Protein AF-A0A6C0CDJ2-F1 (afdb_monomer)

Mean predicted aligned error: 20.76 Å

Solvent-accessible surface area (backbone atoms only — not comparable to full-atom values): 14695 Å² total; per-residue (Å²): 143,81,85,82,81,81,83,77,82,81,83,88,81,80,94,84,79,83,82,78,87,74,86,80,87,75,77,84,71,92,84,63,87,76,79,77,73,78,73,91,72,85,74,81,77,66,75,89,69,73,74,77,85,81,61,83,47,51,15,78,53,75,69,43,72,41,90,64,75,79,39,55,45,45,78,46,77,55,98,95,42,72,48,61,48,73,44,25,70,43,69,18,40,44,44,31,46,48,66,73,44,96,63,57,70,68,59,40,51,52,42,49,50,47,40,25,50,51,52,20,66,76,67,75,43,84,89,57,76,74,38,48,30,79,66,57,58,41,28,48,94,64,73,26,88,38,50,72,68,59,53,60,60,52,39,79,71,40,79,78,78,76,79,68,71,77,84,73,77,80,71,70,81,84,80,60,91,68,80,77,72,76,87,62,98,72,62,68,74,62,77,77,58,89,76,70,94,66,79,80,78,79,87,69,53,65,47,70,77,66,73,52,81,82,81,131

Organism: NCBI:txid1070528

Sequence (216 aa):
MKKGKKVKEVNDLPKTQLISQVIINVKPNEDKKIDELPGYEKEDCNINNININSSNSVCWNCCHCINDEVLSQPIKYENNVFTTVGNFCSYSCISRYIIDSNESSENIFNKLSTLNLYYNIKNNTNSKSVTPAPSKLVLKMFGGYMDIDEYRLKNKEYLITTNIEPIVKCIDISVKELHIKKNNSKENMKEFKLYRKNKKVNTNDIYESMNLVSEE

pLDDT: mean 71.07, std 18.06, range [33.56, 93.88]

Secondary structure (DSSP, 8-state):
--PPPPPPPPPP-------------PPP-S------PPP-------GGG---TTS-PBPTTT-SB--SPPEEEEEEEETTEEEEEEEES-HHHHHHHHHTS-S-HHHHHHHHHHHHHHHHHHHT-SSPPPPPPPPGGGBGGGT-SB-HHHHHHHTTT---------------TTS---------TTTHHHHT----SS-------HHHHTT-----

Foldseek 3Di:
DDDDDDDDDDDDDDDDDDDPPDDDDDDPPPDDDPPPDDDDDPDPPPVVDPPVPPDQFAAPFLRHGAPDDWDFQFQDADPNDTDTDGTHNDLLSNLQVLVPDPDDPVSSVVSQVRSQVVVCVVVVHPPDGQHHFPHSCLDVVNPHDDHPVRSVVCSVDDPPPPPPPPPPPPPVPPPDPPPPPDDDPPPVVVVPDDDDPDDPPCPDDPCVVVVPDDDD

Radius of gyration: 33.89 Å; Cα contacts (8 Å, |Δi|>4): 164; chains: 1; bounding box: 75×75×76 Å

Structure (mmCIF, N/CA/C/O backbone):
data_AF-A0A6C0CDJ2-F1
#
_entry.id   AF-A0A6C0CDJ2-F1
#
loop_
_atom_site.group_PDB
_atom_site.id
_atom_site.type_symbol
_atom_site.label_atom_id
_atom_site.label_alt_id
_atom_site.label_comp_id
_atom_site.label_asym_id
_atom_site.label_entity_id
_atom_site.label_seq_id
_atom_site.pdbx_PDB_ins_code
_atom_site.Cartn_x
_atom_site.Cartn_y
_atom_site.Cartn_z
_atom_site.occupancy
_atom_site.B_iso_or_equiv
_atom_site.auth_seq_id
_atom_site.auth_comp_id
_atom_site.auth_asym_id
_atom_site.auth_atom_id
_atom_site.pdbx_PDB_model_num
ATOM 1 N N . MET A 1 1 ? -40.381 50.697 16.158 1.00 47.50 1 MET A N 1
ATOM 2 C CA . MET A 1 1 ? -39.249 50.711 15.200 1.00 47.50 1 MET A CA 1
ATOM 3 C C . MET A 1 1 ? -38.458 49.411 15.292 1.00 47.50 1 MET A C 1
ATOM 5 O O . MET A 1 1 ? -37.621 49.301 16.170 1.00 47.50 1 MET A O 1
ATOM 9 N N . LYS A 1 2 ? -38.706 48.445 14.401 1.00 43.38 2 LYS A N 1
ATOM 10 C CA . LYS A 1 2 ? -37.754 47.395 13.989 1.00 43.38 2 LYS A CA 1
ATOM 11 C C . LYS A 1 2 ? -38.128 47.024 12.550 1.00 43.38 2 LYS A C 1
ATOM 13 O O . LYS A 1 2 ? -39.228 46.543 12.305 1.00 43.38 2 LYS A O 1
ATOM 18 N N . LYS A 1 3 ? -37.267 47.378 11.593 1.00 41.81 3 LYS A N 1
ATOM 19 C CA . LYS A 1 3 ? -37.452 47.108 10.160 1.00 41.81 3 LYS A CA 1
ATOM 20 C C . LYS A 1 3 ? -37.226 45.611 9.916 1.00 41.81 3 LYS A C 1
ATOM 22 O O . LYS A 1 3 ? -36.149 45.109 10.225 1.00 41.81 3 LYS A O 1
ATOM 27 N N . GLY A 1 4 ? -38.227 44.916 9.376 1.00 47.03 4 GLY A N 1
ATOM 28 C CA . GLY A 1 4 ? -38.092 43.537 8.903 1.00 47.03 4 GLY A CA 1
ATOM 29 C C . GLY A 1 4 ? -37.181 43.474 7.675 1.00 47.03 4 GLY A C 1
ATOM 30 O O . GLY A 1 4 ? -37.323 44.265 6.741 1.00 47.03 4 GLY A O 1
ATOM 31 N N . LYS A 1 5 ? -36.210 42.560 7.696 1.00 48.16 5 LYS A N 1
ATOM 32 C CA . LYS A 1 5 ? -35.260 42.314 6.605 1.00 48.16 5 LYS A CA 1
ATOM 33 C C . LYS A 1 5 ? -35.960 41.431 5.563 1.00 48.16 5 LYS A C 1
ATOM 35 O O . LYS A 1 5 ? -36.345 40.312 5.881 1.00 48.16 5 LYS A O 1
ATOM 40 N N . LYS A 1 6 ? -36.157 41.941 4.342 1.00 47.66 6 LYS A N 1
ATOM 41 C CA . LYS A 1 6 ? -36.670 41.159 3.204 1.00 47.66 6 LYS A CA 1
ATOM 42 C C . LYS A 1 6 ? -35.646 40.085 2.820 1.00 47.66 6 LYS A C 1
ATOM 44 O O . LYS A 1 6 ? -34.482 40.412 2.587 1.00 47.66 6 LYS A O 1
ATOM 49 N N . VAL A 1 7 ? -36.088 38.831 2.763 1.00 46.94 7 VAL A N 1
ATOM 50 C CA . VAL A 1 7 ? -35.337 37.707 2.190 1.00 46.94 7 VAL A CA 1
ATOM 51 C C . VAL A 1 7 ? -35.246 37.935 0.679 1.00 46.94 7 VAL A C 1
ATOM 53 O O . VAL A 1 7 ? -36.252 38.236 0.042 1.00 46.94 7 VAL A O 1
ATOM 56 N N . LYS A 1 8 ? -34.031 37.885 0.127 1.00 43.97 8 LYS A N 1
ATOM 57 C CA . LYS A 1 8 ? -33.785 37.930 -1.317 1.00 43.97 8 LYS A CA 1
ATOM 58 C C . LYS A 1 8 ? -33.761 36.493 -1.827 1.00 43.97 8 LYS A C 1
ATOM 60 O O . LYS A 1 8 ? -32.912 35.723 -1.388 1.00 43.97 8 LYS A O 1
ATOM 65 N N . GLU A 1 9 ? -34.679 36.162 -2.725 1.00 44.34 9 GLU A N 1
ATOM 66 C CA . GLU A 1 9 ? -34.574 34.978 -3.576 1.00 44.34 9 GLU A CA 1
ATOM 67 C C . GLU A 1 9 ? -33.359 35.141 -4.497 1.00 44.34 9 GLU A C 1
ATOM 69 O O . GLU A 1 9 ? -33.104 36.222 -5.038 1.00 44.34 9 GLU A O 1
ATOM 74 N N . VAL A 1 10 ? -32.558 34.084 -4.596 1.00 44.78 10 VAL A N 1
ATOM 75 C CA . VAL A 1 10 ? -31.397 34.022 -5.482 1.00 44.78 10 VAL A CA 1
ATOM 76 C C . VAL A 1 10 ? -31.907 33.596 -6.853 1.00 44.78 10 VAL A C 1
ATOM 78 O O . VAL A 1 10 ? -32.481 32.525 -7.000 1.00 44.78 10 VAL A O 1
ATOM 81 N N . ASN A 1 11 ? -31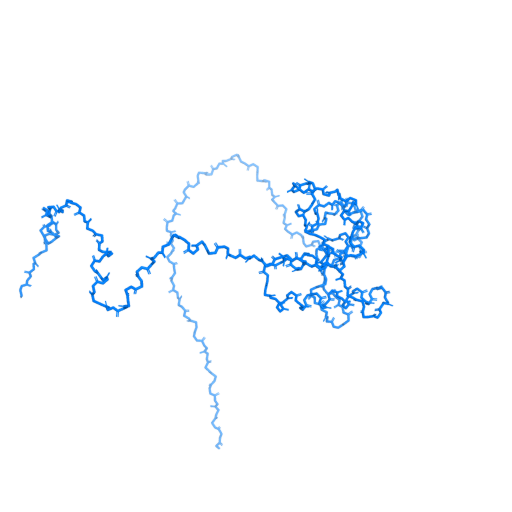.728 34.483 -7.829 1.00 44.44 11 ASN A N 1
ATOM 82 C CA . ASN A 1 11 ? -32.061 34.265 -9.230 1.00 44.44 11 ASN A CA 1
ATOM 83 C C . ASN A 1 11 ? -31.165 33.179 -9.838 1.00 44.44 11 ASN A C 1
ATOM 85 O O . ASN A 1 11 ? -29.944 33.346 -9.870 1.00 44.44 11 ASN A O 1
ATOM 89 N N . ASP A 1 12 ? -31.770 32.139 -10.405 1.00 48.09 12 ASP A N 1
ATOM 90 C CA . ASP A 1 12 ? -31.105 31.265 -11.371 1.00 48.09 12 ASP A CA 1
ATOM 91 C C . ASP A 1 12 ? -30.862 32.018 -12.698 1.00 48.09 12 ASP A C 1
ATOM 93 O O . ASP A 1 12 ? -31.747 32.693 -13.231 1.00 48.09 12 ASP A O 1
ATOM 97 N N . LEU A 1 13 ? -29.660 31.875 -13.261 1.00 40.16 13 LEU A N 1
ATOM 98 C CA . LEU A 1 13 ? -29.280 32.269 -14.627 1.00 40.16 13 LEU A CA 1
ATOM 99 C C . LEU A 1 13 ? -28.490 31.114 -15.276 1.00 40.16 13 LEU A C 1
ATOM 101 O O . LEU A 1 13 ? -27.770 30.426 -14.557 1.00 40.16 13 LEU A O 1
ATOM 105 N N . PRO A 1 14 ? -28.403 31.004 -16.618 1.00 46.84 14 PRO A N 1
ATOM 106 C CA . PRO A 1 14 ? -29.373 31.319 -17.666 1.00 46.84 14 PRO A CA 1
ATOM 107 C C . PRO A 1 14 ? -29.646 30.103 -18.590 1.00 46.84 14 PRO A C 1
ATOM 109 O O . PRO A 1 14 ? -28.858 29.167 -18.707 1.00 46.84 14 PRO A O 1
ATOM 112 N N . LYS A 1 15 ? -30.768 30.149 -19.320 1.00 54.31 15 LYS A N 1
ATOM 113 C CA . LYS A 1 15 ? -31.039 29.277 -20.477 1.00 54.31 15 LYS A CA 1
ATOM 114 C C . LYS A 1 15 ? -30.071 29.615 -21.611 1.00 54.31 15 LYS A C 1
ATOM 116 O O . LYS A 1 15 ? -30.004 30.783 -21.963 1.00 54.31 15 LYS A O 1
ATOM 121 N N . THR A 1 16 ? -29.411 28.602 -22.183 1.00 46.72 16 THR A N 1
ATOM 122 C CA . THR A 1 16 ? -29.439 28.201 -23.613 1.00 46.72 16 THR A CA 1
ATOM 123 C C . THR A 1 16 ? -28.178 27.411 -23.960 1.00 46.72 16 THR A C 1
ATOM 125 O O . THR A 1 16 ? -27.101 27.992 -24.062 1.00 46.72 16 THR A O 1
ATOM 128 N N . GLN A 1 17 ? -28.318 26.114 -24.239 1.00 44.28 17 GLN A N 1
ATOM 129 C CA . GLN A 1 17 ? -27.405 25.416 -25.142 1.00 44.28 17 GLN A CA 1
ATOM 130 C C . GLN A 1 17 ? -28.229 24.648 -26.178 1.00 44.28 17 GLN A C 1
ATOM 132 O O . GLN A 1 17 ? -29.159 23.914 -25.860 1.00 44.28 17 GLN A O 1
ATOM 137 N N . LEU A 1 18 ? -27.911 24.982 -27.424 1.00 49.41 18 LEU A N 1
ATOM 138 C CA . LEU A 1 18 ? -28.475 24.593 -28.708 1.00 49.41 18 LEU A CA 1
ATOM 139 C C . LEU A 1 18 ? -28.959 23.136 -28.767 1.00 49.41 18 LEU A C 1
ATOM 141 O O . LEU A 1 18 ? -28.177 22.201 -28.628 1.00 49.41 18 LEU A O 1
ATOM 145 N N . ILE A 1 19 ? -30.248 22.959 -29.062 1.00 46.28 19 ILE A N 1
ATOM 146 C CA . ILE A 1 19 ? -30.807 21.677 -29.493 1.00 46.28 19 ILE A CA 1
ATOM 147 C C . ILE A 1 19 ? -30.218 21.392 -30.877 1.00 46.28 19 ILE A C 1
ATOM 149 O O . ILE A 1 19 ? -30.603 22.011 -31.869 1.00 46.28 19 ILE A O 1
ATOM 153 N N . SER A 1 20 ? -29.254 20.477 -30.940 1.00 49.12 20 SER A N 1
ATOM 154 C CA . SER A 1 20 ? -28.784 19.888 -32.189 1.00 49.12 20 SER A CA 1
ATOM 155 C C . SER A 1 20 ? -29.973 19.248 -32.906 1.00 49.12 20 SER A C 1
ATOM 157 O O . SER A 1 20 ? -30.526 18.253 -32.434 1.00 49.12 20 SER A O 1
ATOM 159 N N . GLN A 1 21 ? -30.384 19.807 -34.040 1.00 60.47 21 GLN A N 1
ATOM 160 C CA . GLN A 1 21 ? -31.409 19.207 -34.887 1.00 60.47 21 GLN A CA 1
ATOM 161 C C . GLN A 1 21 ? -30.790 18.044 -35.667 1.00 60.47 21 GLN A C 1
ATOM 163 O O . GLN A 1 21 ? -30.431 18.183 -36.833 1.00 60.47 21 GLN A O 1
ATOM 168 N N . VAL A 1 22 ? -30.625 16.893 -35.018 1.00 57.72 22 VAL A N 1
ATOM 169 C CA . VAL A 1 22 ? -30.325 15.641 -35.717 1.00 57.72 22 VAL A CA 1
ATOM 170 C C . VAL A 1 22 ? -31.627 14.857 -35.801 1.00 57.72 22 VAL A C 1
ATOM 172 O O . VAL A 1 22 ? -32.069 14.262 -34.822 1.00 57.72 22 VAL A O 1
ATOM 175 N N . ILE A 1 23 ? -32.266 14.882 -36.969 1.00 65.38 23 ILE A N 1
ATOM 176 C CA . ILE A 1 23 ? -33.421 14.027 -37.250 1.00 65.38 23 ILE A CA 1
ATOM 177 C C . ILE A 1 23 ? -32.871 12.675 -37.709 1.00 65.38 23 ILE A C 1
ATOM 179 O O . ILE A 1 23 ? -32.451 12.521 -38.855 1.00 65.38 23 ILE A O 1
ATOM 183 N N . ILE A 1 24 ? -32.840 11.698 -36.802 1.00 59.31 24 ILE A N 1
ATOM 184 C CA . ILE A 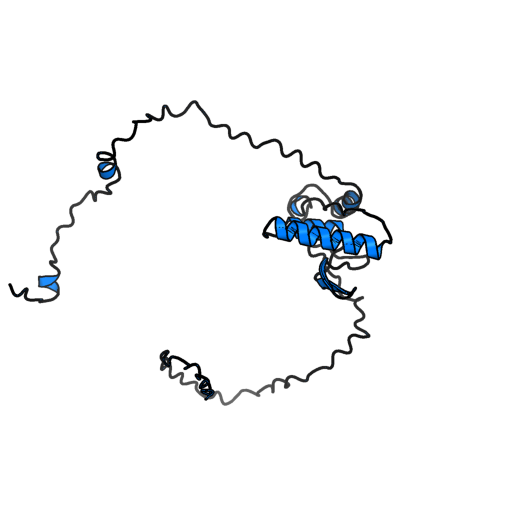1 24 ? -32.507 10.310 -37.136 1.00 59.31 24 ILE A CA 1
ATOM 185 C C . ILE A 1 24 ? -33.803 9.620 -37.553 1.00 59.31 24 ILE A C 1
ATOM 187 O O . ILE A 1 24 ? -34.659 9.341 -36.717 1.00 59.31 24 ILE A O 1
ATOM 191 N N . ASN A 1 25 ? -33.952 9.339 -38.846 1.00 57.53 25 ASN A N 1
ATOM 192 C CA . ASN A 1 25 ? -35.076 8.552 -39.335 1.00 57.53 25 ASN A CA 1
ATOM 193 C C . ASN A 1 25 ? -34.709 7.063 -39.284 1.00 57.53 25 ASN A C 1
ATOM 195 O O . ASN A 1 25 ? -34.067 6.536 -40.195 1.00 57.53 25 ASN A O 1
ATOM 199 N N . VAL A 1 26 ? -35.059 6.394 -38.185 1.00 65.31 26 VAL A N 1
ATOM 200 C CA . VAL A 1 26 ? -34.875 4.945 -38.042 1.00 65.31 26 VAL A CA 1
ATOM 201 C C . VAL A 1 26 ? -36.084 4.254 -38.667 1.00 65.31 26 VAL A C 1
ATOM 203 O O . VAL A 1 26 ? -37.207 4.440 -38.205 1.00 65.31 26 VAL A O 1
ATOM 206 N N . LYS A 1 27 ? -35.871 3.449 -39.717 1.00 67.62 27 LYS A N 1
ATOM 207 C CA . LYS A 1 27 ? -36.927 2.563 -40.227 1.00 67.62 27 LYS A CA 1
ATOM 208 C C . LYS A 1 27 ? -37.315 1.576 -39.118 1.00 67.62 27 LYS A C 1
ATOM 210 O O . LYS A 1 27 ? -36.410 0.915 -38.599 1.00 67.62 27 LYS A O 1
ATOM 215 N N . PRO A 1 28 ? -38.605 1.448 -38.759 1.00 62.59 28 PRO A N 1
ATOM 216 C CA . PRO A 1 28 ? -39.029 0.408 -37.836 1.00 62.59 28 PRO A CA 1
ATOM 217 C C . PRO A 1 28 ? -38.713 -0.938 -38.486 1.00 62.59 28 PRO A C 1
ATOM 219 O O . PRO A 1 28 ? -39.120 -1.216 -39.611 1.00 62.59 28 PRO A O 1
ATOM 222 N N . ASN A 1 29 ? -37.892 -1.732 -37.809 1.00 63.00 29 ASN A N 1
ATOM 223 C CA . ASN A 1 29 ? -37.624 -3.100 -38.213 1.00 63.00 29 ASN A CA 1
ATOM 224 C C . ASN A 1 29 ? -38.758 -3.927 -37.603 1.00 63.00 29 ASN A C 1
ATOM 226 O O . ASN A 1 29 ? -38.814 -4.042 -36.380 1.00 63.00 29 ASN A O 1
ATOM 230 N N . GLU A 1 30 ? -39.686 -4.415 -38.426 1.00 62.38 30 GLU A N 1
ATOM 231 C CA . GLU A 1 30 ? -40.903 -5.105 -37.960 1.00 62.38 30 GLU A CA 1
ATOM 232 C C . GLU A 1 30 ? -40.626 -6.484 -37.337 1.00 62.38 30 GLU A C 1
ATOM 234 O O . GLU A 1 30 ? -41.509 -7.061 -36.717 1.00 62.38 30 GLU A O 1
ATOM 239 N N . ASP A 1 31 ? -39.378 -6.958 -37.367 1.00 62.75 31 ASP A N 1
ATOM 240 C CA . ASP A 1 31 ? -38.994 -8.251 -36.806 1.00 62.75 31 ASP A CA 1
ATOM 241 C C . ASP A 1 31 ? -37.886 -8.118 -35.762 1.00 62.75 31 ASP A C 1
ATOM 243 O O . ASP A 1 31 ? -36.720 -8.431 -36.019 1.00 62.75 31 ASP A O 1
ATOM 247 N N . LYS A 1 32 ? -38.235 -7.683 -34.548 1.00 58.81 32 LYS A N 1
ATOM 248 C CA . LYS A 1 32 ? -37.436 -7.990 -33.353 1.00 58.81 32 LYS A CA 1
ATOM 249 C C . LYS A 1 32 ? -38.363 -8.286 -32.186 1.00 58.81 32 LYS A C 1
ATOM 251 O O . LYS A 1 32 ? -39.063 -7.401 -31.706 1.00 58.81 32 LYS A O 1
ATOM 256 N N . LYS A 1 33 ? -38.333 -9.538 -31.717 1.00 62.47 33 LYS A N 1
ATOM 257 C CA . LYS A 1 33 ? -38.770 -9.885 -30.362 1.00 62.47 33 LYS A CA 1
ATOM 258 C C . LYS A 1 33 ? -38.071 -8.910 -29.416 1.00 62.47 33 LYS A C 1
ATOM 260 O O . LYS A 1 33 ? -36.844 -8.847 -29.393 1.00 62.47 33 LYS A O 1
ATOM 265 N N . ILE A 1 34 ? -38.856 -8.081 -28.743 1.00 62.81 34 ILE A N 1
ATOM 266 C CA . ILE A 1 34 ? -38.353 -7.191 -27.708 1.00 62.81 34 ILE A CA 1
ATOM 267 C C . ILE A 1 34 ? -38.116 -8.113 -26.520 1.00 62.81 34 ILE A C 1
ATOM 269 O O . ILE A 1 34 ? -39.074 -8.553 -25.892 1.00 62.81 34 ILE A O 1
ATOM 273 N N . ASP A 1 35 ? -36.862 -8.477 -26.267 1.00 67.81 35 ASP A N 1
ATOM 274 C CA . ASP A 1 35 ? -36.518 -9.088 -24.991 1.00 67.81 35 ASP A CA 1
ATOM 275 C C . ASP A 1 35 ? -36.775 -8.006 -23.935 1.00 67.81 35 ASP A C 1
ATOM 277 O O . ASP A 1 35 ? -36.055 -7.006 -23.865 1.00 67.81 35 ASP A O 1
ATOM 281 N N . GLU A 1 36 ? -37.880 -8.139 -23.198 1.00 71.12 36 GLU A N 1
ATOM 282 C CA . GLU A 1 36 ? -38.208 -7.249 -22.090 1.00 71.12 36 GLU A CA 1
ATOM 283 C C . GLU A 1 36 ? -37.052 -7.310 -21.094 1.00 71.12 36 GLU A C 1
ATOM 285 O O . GLU A 1 36 ? -36.810 -8.330 -20.448 1.00 71.12 36 GLU A O 1
ATOM 290 N N . LEU A 1 37 ? -36.290 -6.218 -21.013 1.00 64.81 37 LEU A N 1
ATOM 291 C CA . LEU A 1 37 ? -35.237 -6.097 -20.022 1.00 64.81 37 LEU A CA 1
ATOM 292 C C . LEU A 1 37 ? -35.930 -6.103 -18.652 1.00 64.81 37 LEU A C 1
ATOM 294 O O . LEU A 1 37 ? -36.777 -5.231 -18.424 1.00 64.81 37 LEU A O 1
ATOM 298 N N . PRO A 1 38 ? -35.626 -7.057 -17.755 1.00 73.25 38 PRO A N 1
ATOM 299 C CA . PRO A 1 38 ? -36.277 -7.098 -16.457 1.00 73.25 38 PRO A CA 1
ATOM 300 C C . PRO A 1 38 ? -36.044 -5.766 -15.737 1.00 73.25 38 PRO A C 1
ATOM 302 O O . PRO A 1 38 ? -34.936 -5.218 -15.743 1.00 73.25 38 PRO A O 1
ATOM 305 N N . GLY A 1 39 ? -37.120 -5.210 -15.175 1.00 69.31 39 GLY A N 1
ATOM 306 C CA . GLY A 1 39 ? -37.057 -3.979 -14.398 1.00 69.31 39 GLY A CA 1
ATOM 307 C C . GLY A 1 39 ? -36.084 -4.128 -13.230 1.00 69.31 39 GLY A C 1
ATOM 308 O O . GLY A 1 39 ? -35.881 -5.222 -12.713 1.00 69.31 39 GLY A O 1
ATOM 309 N N . TYR A 1 40 ? -35.464 -3.022 -12.815 1.00 71.00 40 TYR A N 1
ATOM 310 C CA . TYR A 1 40 ? -34.595 -3.024 -11.642 1.00 71.00 40 TYR A CA 1
ATOM 311 C C . TYR A 1 40 ? -35.420 -3.343 -10.390 1.00 71.00 40 TYR A C 1
ATOM 313 O O . TYR A 1 40 ? -36.134 -2.483 -9.867 1.00 71.00 40 TYR A O 1
ATOM 321 N N . GLU A 1 41 ? -35.319 -4.578 -9.911 1.00 71.75 41 GLU A N 1
ATOM 322 C CA . GLU A 1 41 ? -35.797 -4.967 -8.592 1.00 71.75 41 GLU A CA 1
ATOM 323 C C . GLU A 1 41 ? -34.716 -4.603 -7.570 1.00 71.75 41 GLU A C 1
ATOM 325 O O . GLU A 1 41 ? -33.548 -4.973 -7.709 1.00 71.75 41 GLU A O 1
ATOM 330 N N . LYS A 1 42 ? -35.082 -3.827 -6.543 1.00 67.31 42 LYS A N 1
ATOM 331 C CA . LYS A 1 42 ? -34.210 -3.646 -5.381 1.00 67.31 42 LYS A CA 1
ATOM 332 C C . LYS A 1 42 ? -34.148 -4.979 -4.654 1.00 67.31 42 LYS A C 1
ATOM 334 O O . LYS A 1 42 ? -35.033 -5.295 -3.867 1.00 67.31 42 LYS A O 1
ATOM 339 N N . GLU A 1 43 ? -33.103 -5.744 -4.918 1.00 65.06 43 GLU A N 1
ATOM 340 C CA . GLU A 1 43 ? -32.711 -6.824 -4.030 1.00 65.06 43 GLU A CA 1
ATOM 341 C C . GLU A 1 43 ? -32.312 -6.185 -2.696 1.00 65.06 43 GLU A C 1
ATOM 343 O O . GLU A 1 43 ? -31.328 -5.442 -2.615 1.00 65.06 4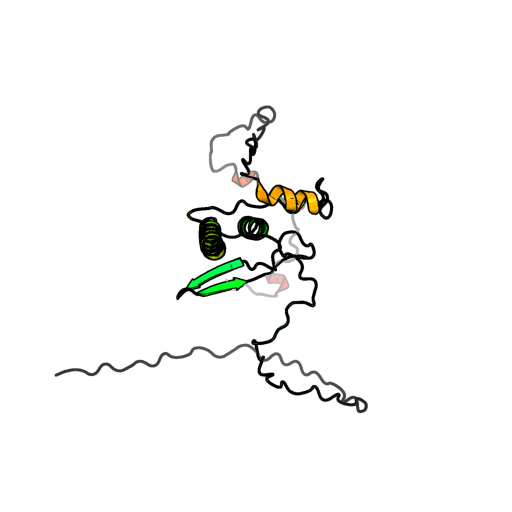3 GLU A O 1
ATOM 348 N N . ASP A 1 44 ? -33.098 -6.435 -1.649 1.00 54.53 44 ASP A N 1
ATOM 349 C CA . ASP A 1 44 ? -32.666 -6.175 -0.283 1.00 54.53 44 ASP A CA 1
ATOM 350 C C . ASP A 1 44 ? -31.439 -7.056 -0.041 1.00 54.53 44 ASP A C 1
ATOM 352 O O . ASP A 1 44 ? -31.544 -8.254 0.236 1.00 54.53 44 ASP A O 1
ATOM 356 N N . CYS A 1 45 ? -30.248 -6.481 -0.212 1.00 44.56 45 CYS A N 1
ATOM 357 C CA . CYS A 1 45 ? -29.010 -7.176 0.072 1.00 44.56 45 CYS A CA 1
ATOM 358 C C . CYS A 1 45 ? -28.981 -7.467 1.575 1.00 44.56 45 CYS A C 1
ATOM 360 O O . CYS A 1 45 ? -28.665 -6.622 2.412 1.00 44.56 45 CYS A O 1
ATOM 362 N N . ASN A 1 46 ? -29.362 -8.688 1.937 1.00 51.78 46 ASN A N 1
ATOM 363 C CA . ASN A 1 46 ? -29.259 -9.183 3.295 1.00 51.78 46 ASN A CA 1
ATOM 364 C C . ASN A 1 46 ? -27.764 -9.442 3.555 1.00 51.78 46 ASN A C 1
ATOM 366 O O . ASN A 1 46 ? -27.254 -10.543 3.351 1.00 51.78 46 ASN A O 1
ATOM 370 N N . ILE A 1 47 ? -27.046 -8.380 3.945 1.00 55.41 47 ILE A N 1
ATOM 371 C CA . ILE A 1 47 ? -25.584 -8.328 4.169 1.00 55.41 47 ILE A CA 1
ATOM 372 C C . ILE A 1 47 ? -25.106 -9.417 5.149 1.00 55.41 47 ILE A C 1
ATOM 374 O O . ILE A 1 47 ? -23.930 -9.766 5.184 1.00 55.41 47 ILE A O 1
ATOM 378 N N . ASN A 1 48 ? -26.023 -10.012 5.909 1.00 52.09 48 ASN A N 1
ATOM 379 C CA . ASN A 1 48 ? -25.722 -10.944 6.984 1.00 52.09 48 ASN A CA 1
ATOM 380 C C . ASN A 1 48 ? -25.179 -12.309 6.533 1.00 52.09 48 ASN A C 1
ATOM 382 O O . AS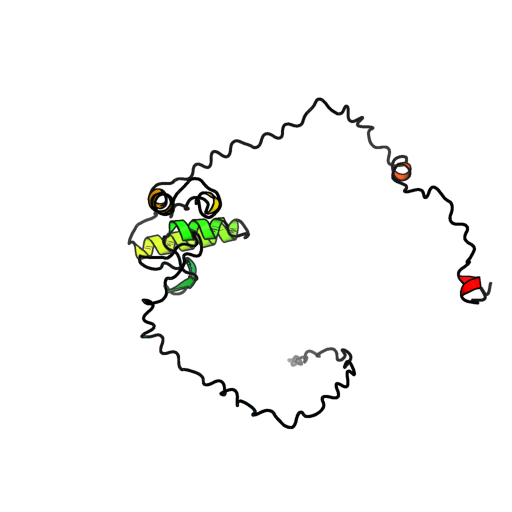N A 1 48 ? -24.711 -13.045 7.391 1.00 52.09 48 ASN A O 1
ATOM 386 N N . ASN A 1 49 ? -25.209 -12.657 5.239 1.00 47.34 49 ASN A N 1
ATOM 387 C CA . ASN A 1 49 ? -24.680 -13.938 4.743 1.00 47.34 49 ASN A CA 1
ATOM 388 C C . ASN A 1 49 ? -24.033 -13.836 3.349 1.00 47.34 49 ASN A C 1
ATOM 390 O O . ASN A 1 49 ? -24.216 -14.715 2.505 1.00 47.34 49 ASN A O 1
ATOM 394 N N . ILE A 1 50 ? -23.227 -12.801 3.087 1.00 46.41 50 ILE A N 1
ATOM 395 C CA . ILE A 1 50 ? -22.240 -12.930 2.006 1.00 46.41 50 ILE A CA 1
ATOM 396 C C . ILE A 1 50 ? -21.182 -13.903 2.520 1.00 46.41 50 ILE A C 1
ATOM 398 O O . ILE A 1 50 ? -20.291 -13.549 3.288 1.00 46.41 50 ILE A O 1
ATOM 402 N N . ASN A 1 51 ? -21.308 -15.164 2.126 1.00 48.09 51 ASN A N 1
ATOM 403 C CA . ASN A 1 51 ? -20.247 -16.140 2.283 1.00 48.09 51 ASN A CA 1
ATOM 404 C C . ASN A 1 51 ? -19.115 -15.729 1.320 1.00 48.09 51 ASN A C 1
ATOM 406 O O . ASN A 1 51 ? -19.091 -16.148 0.166 1.00 48.09 51 ASN A O 1
ATOM 410 N N . ILE A 1 52 ? -18.198 -14.870 1.789 1.00 52.47 52 ILE A N 1
ATOM 411 C CA . ILE A 1 52 ? -17.031 -14.314 1.059 1.00 52.47 52 ILE A CA 1
ATOM 412 C C . ILE A 1 52 ? -16.052 -15.425 0.587 1.00 52.47 52 ILE A C 1
ATOM 414 O O . ILE A 1 52 ? -15.038 -15.168 -0.050 1.00 52.47 52 ILE A O 1
ATOM 418 N N . ASN A 1 53 ? -16.367 -16.697 0.830 1.00 47.53 53 ASN A N 1
ATOM 419 C CA . ASN A 1 53 ? -15.463 -17.831 0.687 1.00 47.53 53 ASN A CA 1
ATOM 420 C C . ASN A 1 53 ? -15.456 -18.520 -0.695 1.00 47.53 53 ASN A C 1
ATOM 422 O O . ASN A 1 53 ? -15.111 -19.696 -0.761 1.00 47.53 53 ASN A O 1
ATOM 426 N N . SER A 1 54 ? -15.830 -17.873 -1.808 1.00 45.78 54 SER A N 1
ATOM 427 C CA . SER A 1 54 ? -15.842 -18.586 -3.111 1.00 45.78 54 SER A CA 1
ATOM 428 C C . SER A 1 54 ? -15.427 -17.804 -4.358 1.00 45.78 54 SER A C 1
ATOM 430 O O . SER A 1 54 ? -15.658 -18.255 -5.477 1.00 45.78 54 SER A O 1
ATOM 432 N N . SER A 1 55 ? -14.719 -16.689 -4.209 1.00 52.25 55 SER A N 1
ATOM 433 C CA . SER A 1 55 ? -13.971 -16.112 -5.329 1.00 52.25 55 SER A CA 1
ATOM 434 C C . SER A 1 55 ? -12.554 -15.840 -4.866 1.00 52.25 55 SER A C 1
ATOM 436 O O . SER A 1 55 ? -12.382 -15.055 -3.939 1.00 52.25 55 SER A O 1
ATOM 438 N N . ASN A 1 56 ? -11.566 -16.485 -5.495 1.00 62.03 56 ASN A N 1
ATOM 439 C CA . ASN A 1 56 ? -10.138 -16.204 -5.331 1.00 62.03 56 ASN A CA 1
ATOM 440 C C . ASN A 1 56 ? -9.894 -14.690 -5.390 1.00 62.03 56 ASN A C 1
ATOM 442 O O . ASN A 1 56 ? -9.723 -14.115 -6.467 1.00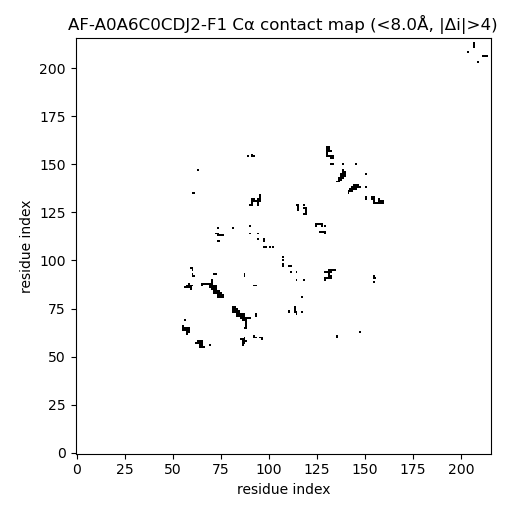 62.03 56 ASN A O 1
ATOM 446 N N . SER A 1 57 ? -9.914 -14.023 -4.238 1.00 78.75 57 SER A N 1
ATOM 447 C CA . SER A 1 57 ? -9.713 -12.586 -4.176 1.00 78.75 57 SER A CA 1
ATOM 448 C C . SER A 1 57 ? -8.242 -12.325 -4.452 1.00 78.75 57 SER A C 1
ATOM 450 O O . SER A 1 57 ? -7.366 -12.880 -3.787 1.00 78.75 57 SER A O 1
ATOM 452 N N . VAL A 1 58 ? -7.966 -11.515 -5.465 1.00 90.12 58 VAL A N 1
ATOM 453 C CA . VAL A 1 58 ? -6.605 -11.135 -5.833 1.00 90.12 58 VAL A CA 1
ATOM 454 C C . VAL A 1 58 ? -6.182 -9.930 -4.999 1.00 90.12 58 VAL A C 1
ATOM 456 O O . VAL A 1 58 ? -6.940 -8.972 -4.839 1.00 90.12 58 VAL A O 1
ATOM 459 N N . CYS A 1 59 ? -4.957 -9.968 -4.476 1.00 91.81 59 CYS A N 1
ATOM 460 C CA . CYS A 1 59 ? -4.378 -8.854 -3.735 1.00 91.81 59 CYS A CA 1
ATOM 461 C C . CYS A 1 59 ? -4.139 -7.651 -4.655 1.00 91.81 59 CYS A C 1
ATOM 463 O O . CYS A 1 59 ? -3.462 -7.772 -5.678 1.00 91.81 59 CYS A O 1
ATOM 465 N N . TRP A 1 60 ? -4.616 -6.473 -4.253 1.00 92.31 60 TRP A N 1
ATOM 466 C CA . TRP A 1 60 ? -4.475 -5.234 -5.029 1.00 92.31 60 TRP A CA 1
ATOM 467 C C . TRP A 1 60 ? -3.022 -4.760 -5.189 1.00 92.31 60 TRP A C 1
ATOM 469 O O . TRP A 1 60 ? -2.720 -4.013 -6.116 1.00 92.31 60 TRP A O 1
ATOM 479 N N . ASN A 1 61 ? -2.110 -5.210 -4.319 1.00 92.12 61 ASN A N 1
ATOM 480 C CA . ASN A 1 61 ? -0.691 -4.857 -4.392 1.00 92.12 61 ASN A CA 1
ATOM 481 C C . ASN A 1 61 ? 0.140 -5.877 -5.191 1.00 92.12 61 ASN A C 1
ATOM 483 O O . ASN A 1 61 ? 0.778 -5.522 -6.179 1.00 92.12 61 ASN A O 1
ATOM 487 N N . CYS A 1 62 ? 0.150 -7.147 -4.764 1.00 90.44 62 CYS A N 1
ATOM 488 C CA . CYS A 1 62 ? 1.005 -8.168 -5.378 1.00 90.44 62 CYS A CA 1
ATOM 489 C C . CYS A 1 62 ? 0.353 -8.892 -6.562 1.00 90.44 62 CYS A C 1
ATOM 491 O O . CYS A 1 62 ? 1.043 -9.657 -7.223 1.00 90.44 62 CYS A O 1
ATOM 493 N N . CYS A 1 63 ? -0.936 -8.673 -6.842 1.00 91.06 63 CYS A N 1
ATOM 494 C CA . CYS A 1 63 ? -1.673 -9.292 -7.952 1.00 91.06 63 CYS A CA 1
ATOM 495 C C . CYS A 1 63 ? -1.743 -10.833 -7.911 1.00 91.06 63 CYS A C 1
ATOM 497 O O . CYS A 1 63 ? -2.006 -11.460 -8.931 1.00 91.06 63 CYS A O 1
ATOM 499 N N . HIS A 1 64 ? -1.548 -11.447 -6.740 1.00 89.94 64 HIS A N 1
ATOM 500 C CA . HIS A 1 64 ? -1.684 -12.895 -6.539 1.00 89.94 64 HIS A CA 1
ATOM 501 C C . HIS A 1 64 ? -2.936 -13.233 -5.725 1.00 89.94 64 HIS A C 1
ATOM 503 O O . HIS A 1 64 ? -3.405 -12.410 -4.930 1.00 89.94 64 HIS A O 1
ATOM 509 N N . CYS A 1 65 ? -3.443 -14.457 -5.892 1.00 89.75 65 CYS A N 1
ATOM 510 C CA . CYS A 1 65 ? -4.556 -14.992 -5.109 1.00 89.75 65 CYS A CA 1
ATOM 511 C C . CYS A 1 65 ? -4.237 -14.970 -3.611 1.00 89.75 65 CYS A C 1
ATOM 513 O O . CYS A 1 65 ? -3.120 -15.293 -3.186 1.00 89.75 65 CYS A O 1
ATOM 515 N N . ILE A 1 66 ? -5.216 -14.549 -2.818 1.00 86.69 66 ILE A N 1
ATOM 516 C CA . ILE A 1 66 ? -5.148 -14.550 -1.361 1.00 86.69 66 ILE A CA 1
ATOM 517 C C . ILE A 1 66 ? -5.645 -15.918 -0.885 1.00 86.69 66 ILE A C 1
ATOM 519 O O . ILE A 1 66 ? -6.784 -16.280 -1.159 1.00 86.69 66 ILE A O 1
ATOM 523 N N . ASN A 1 67 ? -4.773 -16.667 -0.209 1.00 78.94 67 ASN A N 1
ATOM 524 C CA . ASN A 1 67 ? -5.103 -17.987 0.344 1.00 78.94 67 ASN A CA 1
ATOM 525 C C . ASN A 1 67 ? -5.514 -17.904 1.825 1.00 78.94 67 ASN A C 1
ATOM 527 O O . ASN A 1 67 ? -6.137 -18.825 2.339 1.00 78.94 67 ASN A O 1
ATOM 531 N N . ASP A 1 68 ? -5.139 -16.808 2.491 1.00 77.25 68 ASP A N 1
ATOM 532 C CA . ASP A 1 68 ? -5.374 -16.552 3.913 1.00 77.25 68 ASP A CA 1
ATOM 533 C C . ASP A 1 68 ? -6.569 -15.597 4.117 1.00 77.25 68 ASP A C 1
ATOM 535 O O . ASP A 1 68 ? -7.334 -15.318 3.192 1.00 77.25 68 ASP A O 1
ATOM 539 N N . GLU A 1 69 ? -6.723 -15.058 5.331 1.00 83.50 69 GLU A N 1
ATOM 540 C CA . GLU A 1 69 ? -7.697 -14.003 5.623 1.00 83.50 69 GLU A CA 1
ATOM 541 C C . GLU A 1 69 ? -7.480 -12.788 4.702 1.00 83.50 69 GLU A C 1
ATOM 543 O O . GLU A 1 69 ? -6.382 -12.230 4.610 1.00 83.50 69 GLU A O 1
ATOM 548 N N . VAL A 1 70 ? -8.551 -12.348 4.041 1.00 88.25 70 VAL A N 1
ATOM 549 C CA . VAL A 1 70 ? -8.540 -11.124 3.239 1.00 88.25 70 VAL A CA 1
ATOM 550 C C . VAL A 1 70 ? -8.505 -9.920 4.172 1.00 88.25 70 VAL A C 1
ATOM 552 O O . VAL A 1 70 ? -9.389 -9.732 5.005 1.00 88.25 70 VAL A O 1
ATOM 555 N N . LEU A 1 71 ? -7.483 -9.082 4.015 1.00 90.50 71 LEU A N 1
ATOM 556 C CA . LEU A 1 71 ? -7.362 -7.825 4.744 1.00 90.50 71 LEU A CA 1
ATOM 557 C C . LEU A 1 71 ? -7.813 -6.659 3.872 1.00 90.50 71 LEU A C 1
ATOM 559 O O . LEU A 1 71 ? -7.566 -6.639 2.666 1.00 90.50 71 LEU A O 1
ATOM 563 N N . SER A 1 72 ? -8.390 -5.647 4.509 1.00 91.25 72 SER A N 1
ATOM 564 C CA . SER A 1 72 ? -8.825 -4.419 3.847 1.00 91.25 72 SER A CA 1
ATOM 565 C C . SER A 1 72 ? -8.102 -3.204 4.417 1.00 91.25 72 SER A C 1
ATOM 567 O O . SER A 1 72 ? -7.780 -3.136 5.605 1.00 91.25 72 SER A O 1
ATOM 569 N N . GLN A 1 73 ? -7.823 -2.231 3.553 1.00 93.06 73 GLN A N 1
ATOM 570 C CA . GLN A 1 73 ? -7.166 -0.984 3.916 1.00 93.06 73 GLN A CA 1
ATOM 571 C C . GLN A 1 73 ? -8.141 -0.077 4.674 1.00 93.06 73 GLN A C 1
ATOM 573 O O . GLN A 1 73 ? -9.171 0.286 4.107 1.00 93.06 73 GLN A O 1
ATOM 578 N N . PRO A 1 74 ? -7.824 0.378 5.895 1.00 93.38 74 PRO A N 1
ATOM 579 C CA . PRO A 1 74 ? -8.629 1.379 6.579 1.00 93.38 74 PRO A CA 1
ATOM 580 C C . PRO A 1 74 ? -8.421 2.763 5.944 1.00 93.38 74 PRO A C 1
ATOM 582 O O . PRO A 1 74 ? -7.294 3.243 5.830 1.00 93.38 74 PRO A O 1
ATOM 585 N N . ILE A 1 75 ? -9.514 3.409 5.530 1.00 90.94 75 ILE A N 1
ATOM 586 C CA . ILE A 1 75 ? -9.506 4.790 5.015 1.00 90.94 75 ILE A CA 1
ATOM 587 C C . ILE A 1 75 ? -9.819 5.776 6.134 1.00 90.94 75 ILE A C 1
ATOM 589 O O . ILE A 1 75 ? -9.212 6.842 6.219 1.00 90.94 75 ILE A O 1
ATOM 593 N N . LYS A 1 76 ? -10.812 5.440 6.959 1.00 90.31 76 LYS A N 1
ATOM 594 C CA . LYS A 1 76 ? -11.398 6.357 7.932 1.00 90.31 76 LYS A CA 1
ATOM 595 C C . LYS A 1 76 ? -11.709 5.621 9.223 1.00 90.31 76 LYS A C 1
ATOM 597 O O . LYS A 1 76 ? -12.065 4.443 9.195 1.00 90.31 76 LYS A O 1
ATOM 602 N N . TYR A 1 77 ? -11.587 6.336 10.331 1.00 92.25 77 TYR A N 1
ATOM 603 C CA . TYR A 1 77 ? -11.939 5.853 11.655 1.00 92.25 77 TYR A CA 1
ATOM 604 C C . TYR A 1 77 ? -12.854 6.875 12.330 1.00 92.25 77 TYR A C 1
ATOM 606 O O . TYR A 1 77 ? -12.422 7.988 12.623 1.00 92.25 77 TYR A O 1
ATOM 614 N N . GLU A 1 78 ? -14.118 6.509 12.536 1.00 91.94 78 GLU A N 1
ATOM 615 C CA . GLU A 1 78 ? -15.131 7.347 13.192 1.00 91.94 78 GLU A CA 1
ATOM 616 C C . GLU A 1 78 ? -15.989 6.490 14.118 1.00 91.94 78 GLU A C 1
ATOM 618 O O . GLU A 1 78 ? -16.360 5.376 13.761 1.00 91.94 78 GLU A O 1
ATOM 623 N N . ASN A 1 79 ? -16.323 7.002 15.307 1.00 90.12 79 ASN A N 1
ATOM 624 C CA . ASN A 1 79 ? -17.195 6.326 16.279 1.00 90.12 79 ASN A CA 1
ATOM 625 C C . ASN A 1 79 ? -16.787 4.871 16.582 1.00 90.12 79 ASN A C 1
ATOM 627 O O . ASN A 1 79 ? -17.637 3.995 16.713 1.00 90.12 79 ASN A O 1
ATOM 631 N N . ASN A 1 80 ? -15.481 4.610 16.672 1.00 87.38 80 ASN A N 1
ATOM 632 C CA . ASN A 1 80 ? -14.898 3.280 16.875 1.00 87.38 80 ASN A CA 1
ATOM 633 C C . ASN A 1 80 ? -15.155 2.273 15.739 1.00 87.38 80 ASN A C 1
ATOM 635 O O . ASN A 1 80 ? -14.947 1.073 15.915 1.00 87.38 80 ASN A O 1
ATOM 639 N N . VAL A 1 81 ? -15.551 2.752 14.560 1.00 90.19 81 VAL A N 1
ATOM 640 C CA . VAL A 1 81 ? -15.768 1.941 13.363 1.00 90.19 81 VAL A CA 1
ATOM 641 C C . VAL A 1 81 ? -14.751 2.330 12.293 1.00 90.19 81 VAL A C 1
ATOM 643 O O . VAL A 1 81 ? -14.514 3.508 12.020 1.00 90.19 81 VAL A O 1
ATOM 646 N N . PHE A 1 82 ? -14.137 1.317 11.681 1.00 92.31 82 PHE A N 1
ATOM 647 C CA . PHE A 1 82 ? -13.241 1.492 10.544 1.00 92.31 82 PHE A CA 1
ATOM 648 C C . PHE A 1 82 ? -14.003 1.331 9.233 1.00 92.31 82 PHE A C 1
ATOM 650 O O . PHE A 1 82 ? -14.570 0.272 8.964 1.00 92.31 82 PHE A O 1
ATOM 657 N N . THR A 1 83 ? -13.935 2.346 8.377 1.00 92.50 83 THR A N 1
ATOM 658 C CA . THR A 1 83 ? -14.322 2.206 6.971 1.00 92.50 83 THR A CA 1
ATOM 659 C C . THR A 1 83 ? -13.122 1.675 6.204 1.00 92.50 83 THR A C 1
ATOM 661 O O . THR A 1 83 ? -12.071 2.324 6.171 1.00 92.50 83 THR A O 1
ATOM 664 N N . THR A 1 84 ? -13.267 0.498 5.599 1.00 92.12 84 THR A N 1
ATOM 665 C CA . THR A 1 84 ? -12.178 -0.194 4.904 1.00 92.12 84 THR A CA 1
ATOM 666 C C . THR A 1 84 ? -12.480 -0.399 3.421 1.00 92.12 84 THR A C 1
ATOM 668 O O . THR A 1 84 ? -13.641 -0.411 3.016 1.00 92.12 84 THR A O 1
ATOM 671 N N . VAL A 1 8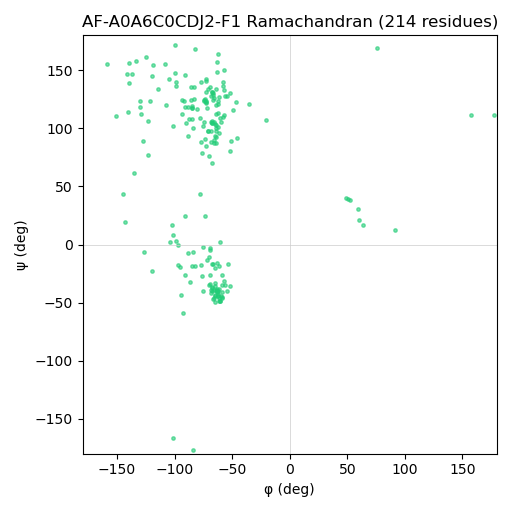5 ? -11.432 -0.524 2.602 1.00 92.12 85 VAL A N 1
ATOM 672 C CA . VAL A 1 85 ? -11.532 -0.810 1.164 1.00 92.12 85 VAL A CA 1
ATOM 673 C C . VAL A 1 85 ? -10.463 -1.788 0.700 1.00 92.12 85 VAL A C 1
ATOM 675 O O . VAL A 1 85 ? -9.374 -1.866 1.269 1.00 92.12 85 VAL A O 1
ATOM 678 N N . GLY A 1 86 ? -10.752 -2.463 -0.407 1.00 89.62 86 GLY A N 1
ATOM 679 C CA . GLY A 1 86 ? -9.791 -3.296 -1.116 1.00 89.62 86 GLY A CA 1
ATOM 680 C C . GLY A 1 86 ? -9.500 -4.633 -0.444 1.00 89.62 86 GLY A C 1
ATOM 681 O O . GLY A 1 86 ? -9.887 -4.885 0.698 1.00 89.62 86 GLY A O 1
ATOM 682 N N . ASN A 1 87 ? -8.805 -5.482 -1.200 1.00 91.94 87 ASN A N 1
ATOM 683 C CA . ASN A 1 87 ? -8.456 -6.844 -0.812 1.00 91.94 87 ASN A CA 1
ATOM 684 C C . ASN A 1 87 ? -6.936 -7.005 -0.843 1.00 91.94 87 ASN A C 1
ATOM 686 O O . ASN A 1 87 ? -6.295 -6.783 -1.877 1.00 91.94 87 ASN A O 1
ATOM 690 N N . PHE A 1 88 ? -6.355 -7.409 0.281 1.00 92.06 88 PHE A N 1
ATOM 691 C CA . PHE A 1 88 ? -4.913 -7.523 0.462 1.00 92.06 88 PHE A CA 1
ATOM 692 C C . PHE A 1 88 ? -4.545 -8.809 1.200 1.00 92.06 88 PHE A C 1
ATOM 694 O O . PHE A 1 88 ? -5.257 -9.253 2.093 1.00 92.06 88 PHE A O 1
ATOM 701 N N . CYS A 1 89 ? -3.389 -9.384 0.853 1.00 90.06 89 CYS A N 1
ATOM 702 C CA . CYS A 1 89 ? -2.871 -10.585 1.516 1.00 90.06 89 CYS A CA 1
ATOM 703 C C . CYS A 1 89 ? -2.119 -10.298 2.827 1.00 90.06 89 CYS A C 1
ATOM 705 O O . CYS A 1 89 ? -1.855 -11.217 3.589 1.00 90.06 89 CYS A O 1
ATOM 707 N N . SER A 1 90 ? -1.675 -9.058 3.067 1.00 90.50 90 SER A N 1
ATOM 708 C CA . SER A 1 90 ? -0.917 -8.694 4.273 1.00 90.50 90 SER A CA 1
ATOM 709 C C . SER A 1 90 ? -0.981 -7.194 4.559 1.00 90.50 90 SER A C 1
ATOM 711 O O . SER A 1 90 ? -1.133 -6.388 3.638 1.00 90.50 90 SER A O 1
ATOM 713 N N . TYR A 1 91 ? -0.786 -6.800 5.824 1.00 90.94 91 TYR A N 1
ATOM 714 C CA . TYR A 1 91 ? -0.666 -5.385 6.202 1.00 90.94 91 TYR A CA 1
ATOM 715 C C . TYR A 1 91 ? 0.493 -4.690 5.478 1.00 90.94 91 TYR A C 1
ATOM 717 O O . TYR A 1 91 ? 0.356 -3.540 5.072 1.00 90.94 91 TYR A O 1
ATOM 725 N N . SER A 1 92 ? 1.596 -5.403 5.232 1.00 91.88 92 SER A N 1
ATOM 726 C CA . SER A 1 92 ? 2.741 -4.883 4.477 1.00 91.88 92 SER A CA 1
ATOM 727 C C . SER A 1 92 ? 2.392 -4.575 3.016 1.00 91.88 92 SER A C 1
ATOM 729 O O . SER A 1 92 ? 2.924 -3.635 2.424 1.00 91.88 92 SER A O 1
ATOM 731 N N . CYS A 1 93 ? 1.477 -5.346 2.416 1.00 91.75 93 CYS A N 1
ATOM 732 C CA . CYS A 1 93 ? 0.956 -5.047 1.082 1.00 91.75 93 CYS A CA 1
ATOM 733 C C . CYS A 1 93 ? 0.059 -3.807 1.084 1.00 91.75 93 CYS A C 1
ATOM 735 O O . CYS A 1 93 ? 0.097 -3.046 0.121 1.00 91.75 93 CYS A O 1
ATOM 737 N N . ILE A 1 94 ? -0.707 -3.585 2.157 1.00 93.00 94 ILE A N 1
ATOM 738 C CA . ILE A 1 94 ? -1.523 -2.374 2.315 1.00 93.00 94 ILE A CA 1
ATOM 739 C C . ILE A 1 94 ? -0.622 -1.142 2.429 1.00 93.00 94 ILE A C 1
ATOM 741 O O . ILE A 1 94 ? -0.814 -0.169 1.705 1.00 93.00 94 ILE A O 1
ATOM 745 N N . SER A 1 95 ? 0.387 -1.177 3.303 1.00 93.00 95 SER A N 1
ATOM 746 C CA . SER A 1 95 ? 1.309 -0.048 3.476 1.00 93.00 95 SER A CA 1
ATOM 747 C C . SER A 1 95 ? 2.085 0.250 2.195 1.00 93.00 95 SER A C 1
ATOM 749 O O . SER A 1 95 ? 2.223 1.416 1.830 1.00 93.00 95 SER A O 1
ATOM 751 N N . ARG A 1 96 ? 2.521 -0.780 1.456 1.00 93.06 96 ARG A N 1
ATOM 752 C CA . ARG A 1 96 ? 3.154 -0.586 0.146 1.00 93.06 96 ARG A CA 1
ATOM 753 C C . ARG A 1 96 ? 2.211 0.060 -0.867 1.00 93.06 96 ARG A C 1
ATOM 755 O O . ARG A 1 96 ? 2.615 0.996 -1.546 1.00 93.06 96 ARG A O 1
ATOM 762 N N . TYR A 1 97 ? 0.962 -0.393 -0.923 1.00 93.88 97 TYR A N 1
ATOM 763 C CA . TYR A 1 97 ? -0.055 0.181 -1.801 1.00 93.88 97 TYR A CA 1
ATOM 764 C C . TYR A 1 97 ? -0.343 1.656 -1.483 1.00 93.88 97 TYR A C 1
ATOM 766 O O . TYR A 1 97 ? -0.499 2.463 -2.395 1.00 93.88 97 TYR A O 1
ATOM 774 N N . ILE A 1 98 ? -0.350 2.030 -0.198 1.00 92.94 98 ILE A N 1
ATOM 775 C CA . ILE A 1 98 ? -0.478 3.430 0.231 1.00 92.94 98 ILE A CA 1
ATOM 776 C C . ILE A 1 98 ? 0.730 4.255 -0.227 1.00 92.94 98 ILE A C 1
ATOM 778 O O . ILE A 1 98 ? 0.556 5.362 -0.723 1.00 92.94 98 ILE A O 1
ATOM 782 N N . ILE A 1 99 ? 1.949 3.733 -0.082 1.00 91.88 99 ILE A N 1
ATOM 783 C CA . ILE A 1 99 ? 3.175 4.447 -0.475 1.00 91.88 99 ILE A CA 1
ATOM 784 C C . ILE A 1 99 ? 3.267 4.617 -1.993 1.00 91.88 99 ILE A C 1
ATOM 786 O O . ILE A 1 99 ? 3.665 5.677 -2.461 1.00 91.88 99 ILE A O 1
ATOM 790 N N . ASP A 1 100 ? 2.888 3.592 -2.754 1.00 90.62 100 ASP A N 1
ATOM 791 C CA . ASP A 1 100 ? 2.880 3.643 -4.218 1.00 90.62 100 ASP A CA 1
ATOM 792 C C . ASP A 1 100 ? 1.687 4.465 -4.765 1.00 90.62 100 ASP A C 1
ATOM 794 O O . ASP A 1 100 ? 1.558 4.630 -5.980 1.00 90.62 100 ASP A O 1
ATOM 798 N N . SER A 1 101 ? 0.805 4.990 -3.901 1.00 87.56 101 SER A N 1
ATOM 799 C CA . SER A 1 101 ? -0.256 5.903 -4.329 1.00 87.56 101 SER A CA 1
ATOM 800 C C . SER A 1 101 ? 0.334 7.264 -4.716 1.00 87.56 101 SER A C 1
ATOM 802 O O . SER A 1 101 ? 1.155 7.833 -4.001 1.00 87.56 101 SER A O 1
ATOM 804 N N . ASN A 1 102 ? -0.095 7.811 -5.857 1.00 84.25 102 ASN A N 1
ATOM 805 C CA . ASN A 1 102 ? 0.366 9.109 -6.373 1.00 84.25 102 ASN A CA 1
ATOM 806 C C . ASN A 1 102 ? -0.298 10.294 -5.642 1.00 84.25 102 ASN A C 1
ATOM 808 O O . ASN A 1 102 ? -0.778 11.240 -6.268 1.00 84.25 102 ASN A O 1
ATOM 812 N N . GLU A 1 103 ? -0.391 10.215 -4.318 1.00 88.94 103 GLU A N 1
ATOM 813 C CA . GLU A 1 103 ? -0.995 11.237 -3.469 1.00 88.94 103 GLU A CA 1
ATOM 814 C C . GLU A 1 103 ? 0.061 12.141 -2.825 1.00 88.94 103 GLU A C 1
ATOM 816 O O . GLU A 1 103 ? 1.267 11.905 -2.912 1.00 88.94 103 GLU A O 1
ATOM 821 N N . SER A 1 104 ? -0.393 13.212 -2.169 1.00 89.12 104 SER A N 1
ATOM 822 C CA . SER A 1 104 ? 0.492 14.054 -1.369 1.00 89.12 104 SER A CA 1
ATOM 823 C C . SER A 1 104 ? 1.091 13.262 -0.203 1.00 89.12 104 SER A C 1
ATOM 825 O O . SER A 1 104 ? 0.453 12.378 0.372 1.00 89.12 104 SER A O 1
ATOM 827 N N . SER A 1 105 ? 2.314 13.622 0.191 1.00 87.38 105 SER A N 1
ATOM 828 C CA . SER A 1 105 ? 3.013 12.986 1.313 1.00 87.38 105 SER A CA 1
ATOM 829 C C . SER A 1 105 ? 2.194 13.015 2.606 1.00 87.38 105 SER A C 1
ATOM 831 O O . SER A 1 105 ? 2.134 12.016 3.314 1.00 87.38 105 SER A O 1
ATOM 833 N N . GLU A 1 106 ? 1.506 14.121 2.889 1.00 87.38 106 GLU A N 1
ATOM 834 C CA . GLU A 1 106 ? 0.628 14.263 4.055 1.00 87.38 106 GLU A CA 1
ATOM 835 C C . GLU A 1 106 ? -0.503 13.225 4.065 1.00 87.38 106 GLU A C 1
ATOM 837 O O . GLU A 1 106 ? -0.732 12.560 5.076 1.00 87.38 106 GLU A O 1
ATOM 842 N N . ASN A 1 107 ? -1.160 13.009 2.922 1.00 90.19 107 ASN A N 1
ATOM 843 C CA . ASN A 1 107 ? -2.223 12.011 2.805 1.00 90.19 107 ASN A CA 1
ATOM 844 C C . ASN A 1 107 ? -1.686 10.588 2.981 1.00 90.19 107 ASN A C 1
ATOM 846 O O . ASN A 1 107 ? -2.318 9.769 3.653 1.00 90.19 107 ASN A O 1
ATOM 850 N N . ILE A 1 108 ? -0.497 10.309 2.441 1.00 91.75 108 ILE A N 1
ATOM 851 C CA . ILE A 1 108 ? 0.197 9.029 2.619 1.00 91.75 108 ILE A CA 1
ATOM 852 C C . ILE A 1 108 ? 0.475 8.784 4.109 1.00 91.75 108 ILE A C 1
ATOM 854 O O . ILE A 1 108 ? 0.126 7.722 4.628 1.00 91.75 108 ILE A O 1
ATOM 858 N N . PHE A 1 109 ? 1.031 9.765 4.829 1.00 91.31 109 PHE A N 1
ATOM 859 C CA . PHE A 1 109 ? 1.307 9.637 6.266 1.00 91.31 109 PHE A CA 1
ATOM 860 C C . PHE A 1 109 ? 0.037 9.467 7.101 1.00 91.31 109 PHE A C 1
ATOM 862 O O . PHE A 1 109 ? 0.023 8.643 8.020 1.00 91.31 109 PHE A O 1
ATOM 869 N N . ASN A 1 110 ? -1.038 10.181 6.767 1.00 91.81 110 ASN A N 1
ATOM 870 C CA . ASN A 1 110 ? -2.328 10.031 7.440 1.00 91.81 110 ASN A CA 1
ATOM 871 C C . ASN A 1 110 ? -2.878 8.610 7.264 1.00 91.81 110 ASN A C 1
ATOM 873 O O . ASN A 1 110 ? -3.203 7.949 8.251 1.00 91.81 110 ASN A O 1
ATOM 877 N N . LYS A 1 111 ? -2.881 8.088 6.032 1.00 92.56 111 LYS A N 1
ATOM 878 C CA . LYS A 1 111 ? -3.324 6.716 5.735 1.00 92.56 111 LYS A CA 1
ATOM 879 C C . LYS A 1 111 ? -2.463 5.658 6.425 1.00 92.56 111 LYS A C 1
ATOM 881 O O . LYS A 1 111 ? -3.000 4.700 6.979 1.00 92.56 111 LYS A O 1
ATOM 886 N N . LEU A 1 112 ? -1.140 5.830 6.434 1.00 92.50 112 LEU A N 1
ATOM 887 C CA . LEU A 1 112 ? -0.227 4.937 7.157 1.00 92.50 112 LEU A CA 1
ATOM 888 C C . LEU A 1 112 ? -0.475 4.976 8.672 1.00 92.50 112 LEU A C 1
ATOM 890 O O . LEU A 1 112 ? -0.460 3.934 9.326 1.00 92.50 112 LEU A O 1
ATOM 894 N N . SER A 1 113 ? -0.769 6.151 9.228 1.00 92.44 113 SER A N 1
ATOM 895 C CA . SER A 1 113 ? -1.106 6.304 10.647 1.00 92.44 113 SER A CA 1
ATOM 896 C C . SER A 1 113 ? -2.414 5.588 10.994 1.00 92.44 113 SER A C 1
ATOM 898 O O . SER A 1 113 ? -2.474 4.861 11.987 1.00 92.44 113 SER A O 1
ATOM 900 N N . THR A 1 114 ? -3.441 5.709 10.146 1.00 92.75 114 THR A N 1
ATOM 901 C CA . THR A 1 114 ? -4.702 4.966 10.299 1.00 92.75 114 THR A CA 1
ATOM 902 C C . THR A 1 114 ? -4.490 3.453 10.188 1.00 92.75 114 THR A C 1
ATOM 904 O O . THR A 1 114 ? -5.057 2.698 10.978 1.00 92.75 114 THR A O 1
ATOM 907 N N . LEU A 1 115 ? -3.636 2.997 9.266 1.00 93.44 115 LEU A N 1
ATOM 908 C CA . LEU A 1 115 ? -3.271 1.584 9.139 1.00 93.44 115 LEU A CA 1
ATOM 909 C C . LEU A 1 115 ? -2.573 1.055 10.397 1.00 93.44 115 LEU A C 1
ATOM 911 O O . LEU A 1 115 ? -2.912 -0.026 10.878 1.00 93.44 115 LEU A O 1
ATOM 915 N N . ASN A 1 116 ? -1.631 1.817 10.951 1.00 92.12 116 ASN A N 1
ATOM 916 C CA . ASN A 1 116 ? -0.933 1.450 12.181 1.00 92.12 116 ASN A CA 1
ATOM 917 C C . ASN A 1 116 ? -1.892 1.368 13.374 1.00 92.12 116 ASN A C 1
ATOM 919 O O . ASN A 1 116 ? -1.801 0.440 14.177 1.00 92.12 116 ASN A O 1
ATOM 923 N N . LEU A 1 117 ? -2.843 2.300 13.476 1.00 91.94 117 LEU A N 1
ATOM 924 C CA . LEU A 1 117 ? -3.892 2.245 14.493 1.00 91.94 117 LEU A CA 1
ATOM 925 C C . LEU A 1 117 ? -4.742 0.974 14.350 1.00 91.94 117 LEU A C 1
ATOM 927 O O . LEU A 1 117 ? -4.925 0.246 15.324 1.00 91.94 117 LEU A O 1
ATOM 931 N N . TYR A 1 118 ? -5.204 0.679 13.133 1.00 91.69 118 TYR A N 1
ATOM 932 C CA . TYR A 1 118 ? -5.993 -0.517 12.836 1.00 91.69 118 TYR A CA 1
ATOM 933 C C . TYR A 1 118 ? -5.244 -1.810 13.187 1.00 91.69 118 TYR A C 1
ATOM 935 O O . TYR A 1 118 ? -5.792 -2.686 13.856 1.00 91.69 118 TYR A O 1
ATOM 943 N N . TYR A 1 119 ? -3.969 -1.903 12.802 1.00 90.38 119 TYR A N 1
ATOM 944 C CA . TYR A 1 119 ? -3.110 -3.045 13.114 1.00 90.38 119 TYR A CA 1
ATOM 945 C C . TYR A 1 119 ? -2.960 -3.262 14.626 1.00 90.38 119 TYR A C 1
ATOM 947 O O . TYR A 1 119 ? -3.051 -4.395 15.102 1.00 90.38 119 TYR A O 1
ATOM 955 N N . ASN A 1 120 ? -2.747 -2.184 15.381 1.00 89.69 120 ASN A N 1
ATOM 956 C CA . ASN A 1 120 ? -2.563 -2.250 16.828 1.00 89.69 120 ASN A CA 1
ATOM 957 C C . ASN A 1 120 ? -3.846 -2.664 17.558 1.00 89.69 120 ASN A C 1
ATO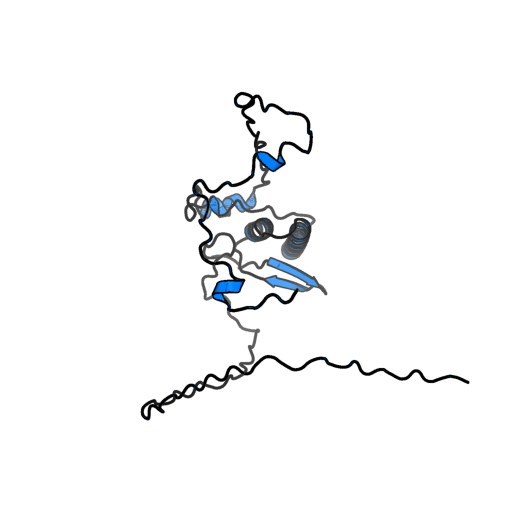M 959 O O . ASN A 1 120 ? -3.777 -3.486 18.470 1.00 89.69 120 ASN A O 1
ATOM 963 N N . ILE A 1 121 ? -5.009 -2.175 17.112 1.00 88.81 121 ILE A N 1
ATOM 964 C CA . ILE A 1 121 ? -6.312 -2.578 17.661 1.00 88.81 121 ILE A CA 1
ATOM 965 C C . ILE A 1 121 ? -6.608 -4.049 17.345 1.00 88.81 121 ILE A C 1
ATOM 967 O O . ILE A 1 121 ? -6.981 -4.796 18.244 1.00 88.81 121 ILE A O 1
ATOM 971 N N . LYS A 1 122 ? -6.404 -4.497 16.097 1.00 87.12 122 LYS A N 1
ATOM 972 C CA . LYS A 1 122 ? -6.713 -5.883 15.698 1.00 87.12 122 LYS A CA 1
ATOM 973 C C . LYS A 1 122 ? -5.795 -6.912 16.374 1.00 87.12 122 LYS A C 1
ATOM 975 O O . LYS A 1 122 ? -6.261 -7.989 16.731 1.00 87.12 122 LYS A O 1
ATOM 980 N N . ASN A 1 123 ? -4.516 -6.589 16.579 1.00 85.19 123 ASN A N 1
ATOM 981 C CA . ASN A 1 123 ? -3.540 -7.517 17.166 1.00 85.19 123 ASN A CA 1
ATOM 982 C C . ASN A 1 123 ? -3.293 -7.310 18.671 1.00 85.19 123 ASN A C 1
ATOM 984 O O . ASN A 1 123 ? -2.428 -7.985 19.229 1.00 85.19 123 ASN A O 1
ATOM 988 N N . ASN A 1 124 ? -4.005 -6.383 19.327 1.00 85.62 124 ASN A N 1
ATOM 989 C CA . ASN A 1 124 ? -3.762 -5.979 20.720 1.00 85.62 124 ASN A CA 1
ATOM 990 C C . ASN A 1 124 ? -2.281 -5.658 21.004 1.00 85.62 124 ASN A C 1
ATOM 992 O O . ASN A 1 124 ? -1.727 -6.027 22.041 1.00 85.62 124 ASN A O 1
ATOM 996 N N . THR A 1 125 ? -1.612 -4.994 20.058 1.00 80.69 125 THR A N 1
ATOM 997 C CA . THR A 1 125 ? -0.211 -4.581 20.205 1.00 80.69 125 THR A CA 1
ATOM 998 C C . THR A 1 125 ? -0.112 -3.092 20.481 1.00 80.69 125 THR A C 1
ATOM 1000 O O . THR A 1 125 ? -0.819 -2.297 19.874 1.00 80.69 125 THR A O 1
ATOM 1003 N N . ASN A 1 126 ? 0.827 -2.697 21.340 1.00 77.44 126 ASN A N 1
ATOM 1004 C CA . ASN A 1 126 ? 1.097 -1.287 21.599 1.00 77.44 126 ASN A CA 1
ATOM 1005 C C . ASN A 1 126 ? 2.196 -0.772 20.664 1.00 77.44 126 ASN A C 1
ATOM 1007 O O . ASN A 1 126 ? 3.306 -1.305 20.647 1.00 77.44 126 ASN A O 1
ATOM 1011 N N . SER A 1 127 ? 1.878 0.283 19.910 1.00 76.25 127 SER A N 1
ATOM 1012 C CA . SER A 1 127 ? 2.835 1.116 19.167 1.00 76.25 127 SER A CA 1
ATOM 1013 C C . SER A 1 127 ? 3.697 0.392 18.125 1.00 76.25 127 SER A C 1
ATOM 1015 O O . SER A 1 127 ? 4.818 0.821 17.848 1.00 76.25 127 SER A O 1
ATOM 1017 N N . LYS A 1 128 ? 3.195 -0.683 17.504 1.00 81.75 128 LYS A N 1
ATOM 1018 C CA . LYS A 1 128 ? 3.877 -1.289 16.353 1.00 81.75 128 LYS A CA 1
ATOM 1019 C C . LYS A 1 128 ? 3.506 -0.543 15.073 1.00 81.75 128 LYS A C 1
ATOM 1021 O O . LYS A 1 128 ? 2.338 -0.226 14.849 1.00 81.75 128 LYS A O 1
ATOM 1026 N N . SER A 1 129 ? 4.515 -0.273 14.249 1.00 85.50 129 SER A N 1
ATOM 1027 C CA . SER A 1 129 ? 4.343 0.267 12.900 1.00 85.50 129 SER A CA 1
ATOM 1028 C C . SER A 1 129 ? 4.427 -0.865 11.885 1.00 85.50 129 SER A C 1
ATOM 1030 O O . SER A 1 129 ? 5.295 -1.735 11.993 1.00 85.50 129 SER A O 1
ATOM 1032 N N . VAL A 1 130 ? 3.531 -0.856 10.904 1.00 87.38 130 VAL A N 1
ATOM 1033 C CA . VAL A 1 130 ? 3.524 -1.819 9.806 1.00 87.38 130 VAL A CA 1
ATOM 1034 C C . VAL A 1 130 ? 4.651 -1.475 8.837 1.00 87.38 130 VAL A C 1
ATOM 1036 O O . VAL A 1 130 ? 4.719 -0.368 8.303 1.00 87.38 130 VAL A O 1
ATOM 1039 N N . THR A 1 131 ? 5.526 -2.440 8.572 1.00 88.56 131 THR A N 1
ATOM 1040 C CA . THR A 1 131 ? 6.586 -2.292 7.575 1.00 88.56 131 THR A CA 1
ATOM 1041 C C . THR A 1 131 ? 6.031 -2.445 6.158 1.00 88.56 131 THR A C 1
ATOM 1043 O O . THR A 1 131 ? 5.161 -3.286 5.919 1.00 88.56 131 THR A O 1
ATOM 1046 N N . PRO A 1 132 ? 6.485 -1.631 5.192 1.00 90.00 132 PRO A N 1
ATOM 1047 C CA . PRO A 1 132 ? 6.067 -1.773 3.807 1.00 90.00 132 PRO A CA 1
ATOM 1048 C C . PRO A 1 132 ? 6.691 -2.990 3.137 1.00 90.00 132 PRO A C 1
ATOM 1050 O O . PRO A 1 132 ? 7.868 -3.292 3.317 1.00 90.00 132 PRO A O 1
ATOM 1053 N N . ALA A 1 133 ? 5.887 -3.664 2.318 1.00 90.12 133 ALA A N 1
ATOM 1054 C CA . ALA A 1 133 ? 6.368 -4.705 1.425 1.00 90.12 133 ALA A CA 1
ATOM 1055 C C . ALA A 1 133 ? 7.355 -4.134 0.379 1.00 90.12 133 ALA A C 1
ATOM 1057 O O . ALA A 1 133 ? 7.309 -2.938 0.048 1.00 90.12 133 ALA A O 1
ATOM 1058 N N . PRO A 1 134 ? 8.235 -4.973 -0.197 1.00 88.38 134 PRO A N 1
ATOM 1059 C CA . PRO A 1 134 ? 9.048 -4.561 -1.333 1.00 88.38 134 PRO A CA 1
ATOM 1060 C C . PRO A 1 134 ? 8.171 -4.201 -2.544 1.00 88.38 134 PRO A C 1
ATOM 1062 O O . PRO A 1 134 ? 6.985 -4.537 -2.612 1.00 88.38 134 PRO A O 1
ATOM 1065 N N . SER A 1 135 ? 8.759 -3.498 -3.517 1.00 89.50 135 SER A N 1
ATOM 1066 C CA . SER A 1 135 ? 8.050 -3.116 -4.745 1.00 89.50 135 SER A CA 1
ATOM 1067 C C . SER A 1 135 ? 7.520 -4.346 -5.472 1.00 89.50 135 SER A C 1
ATOM 1069 O O . SER A 1 135 ? 8.228 -5.347 -5.591 1.00 89.50 135 SER A O 1
ATOM 1071 N N . LYS A 1 136 ? 6.301 -4.258 -6.021 1.00 89.06 136 LYS A N 1
ATOM 1072 C CA . LYS A 1 136 ? 5.741 -5.334 -6.853 1.00 89.06 136 LYS A CA 1
ATOM 1073 C C . LYS A 1 136 ? 6.617 -5.644 -8.071 1.00 89.06 136 LYS A C 1
ATOM 1075 O O . LYS A 1 136 ? 6.636 -6.779 -8.523 1.00 89.06 136 LYS A O 1
ATOM 1080 N N . LEU A 1 137 ? 7.403 -4.669 -8.541 1.00 90.50 137 LEU A N 1
ATOM 1081 C CA . LEU A 1 137 ? 8.339 -4.828 -9.660 1.00 90.50 137 LEU A CA 1
ATOM 1082 C C . LEU A 1 137 ? 9.455 -5.847 -9.379 1.00 90.50 137 LEU A C 1
ATOM 1084 O O . LEU A 1 137 ? 10.123 -6.292 -10.303 1.00 90.50 137 LEU A O 1
ATOM 1088 N N . VAL A 1 138 ? 9.664 -6.226 -8.114 1.00 91.12 138 VAL A N 1
ATOM 1089 C CA . VAL A 1 138 ? 10.660 -7.235 -7.729 1.00 91.12 138 VAL A CA 1
ATOM 1090 C C . VAL A 1 138 ? 10.172 -8.664 -8.019 1.00 91.12 138 VAL A C 1
ATOM 1092 O O . VAL A 1 138 ? 10.989 -9.580 -8.100 1.00 91.12 138 VAL A O 1
ATOM 1095 N N . LEU A 1 139 ? 8.867 -8.869 -8.223 1.00 91.38 139 LEU A N 1
ATOM 1096 C CA . LEU A 1 139 ? 8.300 -10.173 -8.570 1.00 91.38 139 LEU A CA 1
ATOM 1097 C C . LEU A 1 139 ? 8.637 -10.561 -10.016 1.00 91.38 139 LEU A C 1
ATOM 1099 O O . LEU A 1 139 ? 8.554 -9.730 -10.925 1.00 91.38 139 LEU A O 1
ATOM 1103 N N . LYS A 1 140 ? 8.896 -11.851 -10.252 1.00 91.31 140 LYS A N 1
ATOM 1104 C CA . LYS A 1 140 ? 9.130 -12.422 -11.593 1.00 91.31 140 LYS A CA 1
ATOM 1105 C C . LYS A 1 140 ? 8.038 -12.089 -12.610 1.00 91.31 140 LYS A C 1
ATOM 1107 O O . LYS A 1 140 ? 8.353 -11.835 -13.767 1.00 91.31 140 LYS A O 1
ATOM 1112 N N . MET A 1 141 ? 6.774 -12.012 -12.181 1.00 91.12 141 MET A N 1
ATOM 1113 C CA . MET A 1 141 ? 5.644 -11.635 -13.047 1.00 91.12 141 MET A CA 1
ATOM 1114 C C . MET A 1 141 ? 5.837 -10.264 -13.717 1.00 91.12 141 MET A C 1
ATOM 1116 O O . MET A 1 141 ? 5.376 -10.055 -14.835 1.00 91.12 141 MET A O 1
ATOM 1120 N N . PHE A 1 142 ? 6.532 -9.341 -13.050 1.00 90.94 142 PHE A N 1
ATOM 1121 C CA . PHE A 1 142 ? 6.827 -8.001 -13.558 1.00 90.94 142 PHE A CA 1
ATOM 1122 C C . PHE A 1 142 ? 8.260 -7.872 -14.107 1.00 90.94 142 PHE A C 1
ATOM 1124 O O . PHE A 1 142 ? 8.684 -6.767 -14.434 1.00 90.94 142 PHE A O 1
ATOM 1131 N N . GLY A 1 143 ? 9.004 -8.980 -14.215 1.00 89.19 143 GLY A N 1
ATOM 1132 C CA . GLY A 1 143 ? 10.395 -9.005 -14.682 1.00 89.19 143 GLY A CA 1
ATOM 1133 C C . GLY A 1 143 ? 11.454 -8.885 -13.580 1.00 89.19 143 GLY A C 1
ATOM 1134 O O . GLY A 1 143 ? 12.623 -8.661 -13.886 1.00 89.19 143 GLY A O 1
ATOM 1135 N N . GLY A 1 144 ? 11.071 -9.016 -12.308 1.00 91.44 144 GLY A N 1
ATOM 1136 C CA . GLY A 1 144 ? 12.005 -9.040 -11.184 1.00 91.44 144 GLY A CA 1
ATOM 1137 C C . GLY A 1 144 ? 12.608 -10.424 -10.905 1.00 91.44 144 GLY A C 1
ATOM 1138 O O . GLY A 1 144 ? 12.358 -11.395 -11.616 1.00 91.44 144 GLY A O 1
ATOM 1139 N N . TYR A 1 145 ? 13.419 -10.520 -9.850 1.00 91.12 145 TYR A N 1
ATOM 1140 C CA . TYR A 1 145 ? 14.156 -11.742 -9.499 1.00 91.12 145 TYR A CA 1
ATOM 1141 C C . TYR A 1 145 ? 13.472 -12.604 -8.428 1.00 91.12 145 TYR A C 1
ATOM 1143 O O . TYR A 1 145 ? 13.816 -13.777 -8.298 1.00 91.12 145 TYR A O 1
ATOM 1151 N N . MET A 1 146 ? 12.522 -12.053 -7.664 1.00 88.38 146 MET A N 1
ATOM 1152 C CA . MET A 1 146 ? 11.898 -12.761 -6.542 1.00 88.38 146 MET A CA 1
ATOM 1153 C C . MET A 1 146 ? 10.652 -13.533 -6.952 1.00 88.38 146 MET A C 1
ATOM 1155 O O . MET A 1 146 ? 9.858 -13.085 -7.787 1.00 88.38 146 MET A O 1
ATOM 1159 N N . ASP A 1 147 ? 10.456 -14.669 -6.294 1.00 92.12 147 ASP A N 1
ATOM 1160 C CA . ASP A 1 147 ? 9.205 -15.418 -6.368 1.00 92.12 147 ASP A CA 1
ATOM 1161 C C . ASP A 1 147 ? 8.127 -14.872 -5.408 1.00 92.12 147 ASP A C 1
ATOM 1163 O O . ASP A 1 147 ? 8.414 -14.042 -4.536 1.00 92.12 147 ASP A O 1
ATOM 1167 N N . ILE A 1 148 ? 6.873 -15.314 -5.558 1.00 89.50 148 ILE A N 1
ATOM 1168 C CA . ILE A 1 148 ? 5.767 -14.837 -4.713 1.00 89.50 148 ILE A CA 1
ATOM 1169 C C . ILE A 1 148 ? 5.923 -15.288 -3.260 1.00 89.50 148 ILE A C 1
ATOM 1171 O O . ILE A 1 148 ? 5.644 -14.513 -2.338 1.00 89.50 148 ILE A O 1
ATOM 1175 N N . ASP A 1 149 ? 6.417 -16.503 -3.046 1.00 88.81 149 ASP A N 1
ATOM 1176 C CA . ASP A 1 149 ? 6.612 -17.042 -1.702 1.00 88.81 149 ASP A CA 1
ATOM 1177 C C . ASP A 1 149 ? 7.730 -16.287 -0.975 1.00 88.81 149 ASP A C 1
ATOM 1179 O O . ASP A 1 149 ? 7.569 -15.866 0.173 1.00 88.81 149 ASP A O 1
ATOM 1183 N N . GLU A 1 150 ? 8.822 -15.986 -1.684 1.00 88.62 150 GLU A N 1
ATOM 1184 C CA . GLU A 1 150 ? 9.916 -15.154 -1.176 1.00 88.62 150 GLU A CA 1
ATOM 1185 C C . GLU A 1 150 ? 9.450 -13.726 -0.863 1.00 88.62 150 GLU A C 1
ATOM 1187 O O . GLU A 1 150 ? 9.839 -13.143 0.154 1.00 88.62 150 GLU A O 1
ATOM 1192 N N . TYR A 1 151 ? 8.597 -13.154 -1.718 1.00 89.19 151 TYR A N 1
ATOM 1193 C CA . TYR A 1 151 ? 8.008 -11.831 -1.512 1.00 89.19 151 TYR A CA 1
ATOM 1194 C C . TYR A 1 151 ? 7.170 -11.784 -0.233 1.00 89.19 151 TYR A C 1
ATOM 1196 O O . TYR A 1 151 ? 7.311 -10.867 0.580 1.00 89.19 151 TYR A O 1
ATOM 1204 N N . ARG A 1 152 ? 6.320 -12.794 -0.019 1.00 85.44 152 ARG A N 1
ATOM 1205 C CA . ARG A 1 152 ? 5.472 -12.888 1.175 1.00 85.44 152 ARG A CA 1
ATOM 1206 C C . ARG A 1 152 ? 6.276 -13.163 2.441 1.00 85.44 152 ARG A C 1
ATOM 1208 O O . ARG A 1 152 ? 5.925 -12.618 3.486 1.00 85.44 152 ARG A O 1
ATOM 1215 N N . LEU A 1 153 ? 7.360 -13.931 2.351 1.00 83.19 153 LEU A N 1
ATOM 1216 C CA . LEU A 1 153 ? 8.248 -14.198 3.481 1.00 83.19 153 LEU A CA 1
ATOM 1217 C C . LEU A 1 153 ? 8.963 -12.921 3.951 1.00 83.19 153 LEU A C 1
ATOM 1219 O O . LEU A 1 153 ? 8.936 -12.604 5.142 1.00 83.19 153 LEU A O 1
ATOM 1223 N N . LYS A 1 154 ? 9.515 -12.130 3.018 1.00 73.19 154 LYS A N 1
ATOM 1224 C CA . LYS A 1 154 ? 10.230 -10.878 3.342 1.00 73.19 154 LYS A CA 1
ATOM 1225 C C . LYS A 1 154 ? 9.339 -9.773 3.922 1.00 73.19 154 LYS A C 1
ATOM 1227 O O . LYS A 1 154 ? 9.858 -8.855 4.555 1.00 73.19 154 LYS A O 1
ATOM 1232 N N . ASN A 1 155 ? 8.014 -9.868 3.778 1.00 67.88 155 ASN A N 1
ATOM 1233 C CA . ASN A 1 155 ? 7.070 -8.903 4.358 1.00 67.88 155 ASN A CA 1
ATOM 1234 C C . ASN A 1 155 ? 7.121 -8.823 5.894 1.00 67.88 155 ASN A C 1
ATOM 1236 O O . ASN A 1 155 ? 6.634 -7.841 6.453 1.00 67.88 155 ASN A O 1
ATOM 1240 N N . LYS A 1 156 ? 7.683 -9.832 6.576 1.00 61.22 156 LYS A N 1
ATOM 1241 C CA . LYS A 1 156 ? 7.751 -9.886 8.045 1.00 61.22 156 LYS A CA 1
ATOM 1242 C C . LYS A 1 156 ? 8.947 -9.143 8.653 1.00 61.22 156 LYS A C 1
ATOM 1244 O O . LYS A 1 156 ? 8.881 -8.816 9.832 1.00 61.22 156 LYS A O 1
ATOM 1249 N N . GLU A 1 157 ? 10.001 -8.849 7.887 1.00 48.94 157 GLU A N 1
ATOM 1250 C CA . GLU A 1 157 ? 11.296 -8.444 8.472 1.00 48.94 157 GLU A CA 1
ATOM 1251 C C . GLU A 1 157 ? 11.899 -7.129 7.965 1.00 48.94 157 GLU A C 1
ATOM 1253 O O . GLU A 1 157 ? 12.883 -6.660 8.532 1.00 48.94 157 GLU A O 1
ATOM 1258 N N . TYR A 1 158 ? 11.342 -6.470 6.950 1.00 48.12 158 TYR A N 1
ATOM 1259 C CA . TYR A 1 158 ? 12.051 -5.329 6.364 1.00 48.12 158 TYR A CA 1
ATOM 1260 C C . TYR A 1 158 ? 11.727 -3.973 7.013 1.00 48.12 158 TYR A C 1
ATOM 1262 O O . TYR A 1 158 ? 10.733 -3.329 6.687 1.00 48.12 158 TYR A O 1
ATOM 1270 N N . LEU A 1 159 ? 12.653 -3.460 7.833 1.00 40.44 159 LEU A N 1
ATOM 1271 C CA . LEU A 1 159 ? 12.995 -2.036 7.763 1.00 40.44 159 LEU A CA 1
ATOM 1272 C C . LEU A 1 159 ? 13.689 -1.829 6.413 1.00 40.44 159 LEU A C 1
ATOM 1274 O O . LEU A 1 159 ? 14.836 -2.233 6.229 1.00 40.44 159 LEU A O 1
ATOM 1278 N N . ILE A 1 160 ? 13.001 -1.232 5.441 1.00 42.06 160 ILE A N 1
ATOM 1279 C CA . ILE A 1 160 ? 13.670 -0.809 4.213 1.00 42.06 160 ILE A CA 1
ATOM 1280 C C . ILE A 1 160 ? 14.492 0.432 4.563 1.00 42.06 160 ILE A C 1
ATOM 1282 O O . ILE A 1 160 ? 14.014 1.559 4.462 1.00 42.06 160 ILE A O 1
ATOM 1286 N N . THR A 1 161 ? 15.747 0.230 4.961 1.00 33.56 161 THR A N 1
ATOM 1287 C CA . THR A 1 161 ? 16.783 1.236 4.740 1.00 33.56 161 THR A CA 1
ATOM 1288 C C . THR A 1 161 ? 16.941 1.314 3.230 1.00 33.56 161 THR A C 1
ATOM 1290 O O . THR A 1 161 ? 17.666 0.529 2.621 1.00 33.56 161 THR A O 1
ATOM 1293 N N . THR A 1 162 ? 16.178 2.195 2.587 1.00 37.22 162 THR A N 1
ATOM 1294 C CA . THR A 1 162 ? 16.446 2.562 1.205 1.00 37.22 162 THR A CA 1
ATOM 1295 C C . THR A 1 162 ? 17.789 3.280 1.214 1.00 37.22 162 THR A C 1
ATOM 1297 O O . THR A 1 162 ? 17.839 4.502 1.338 1.00 37.22 162 THR A O 1
ATOM 1300 N N . ASN A 1 163 ? 18.884 2.526 1.099 1.00 44.03 163 ASN A N 1
ATOM 1301 C CA . ASN A 1 163 ? 20.146 3.049 0.594 1.00 44.03 163 ASN A CA 1
ATOM 1302 C C . ASN A 1 163 ? 19.913 3.376 -0.884 1.00 44.03 163 ASN A C 1
ATOM 1304 O O . ASN A 1 163 ? 20.349 2.666 -1.784 1.00 44.03 163 ASN A O 1
ATOM 1308 N N . ILE A 1 164 ? 19.124 4.421 -1.129 1.00 52.97 164 ILE A N 1
ATOM 1309 C CA . ILE A 1 164 ? 19.156 5.124 -2.396 1.00 52.97 164 ILE A CA 1
ATOM 1310 C C . ILE A 1 164 ? 20.483 5.851 -2.333 1.00 52.97 164 ILE A C 1
ATOM 1312 O O . ILE A 1 164 ? 20.613 6.874 -1.657 1.00 52.97 164 ILE A O 1
ATOM 1316 N N . GLU A 1 165 ? 21.493 5.265 -2.963 1.00 57.28 165 GLU A N 1
ATOM 1317 C CA . GLU A 1 165 ? 22.706 6.007 -3.249 1.00 57.28 165 GLU A CA 1
ATOM 1318 C C . GLU A 1 165 ? 22.278 7.297 -3.958 1.00 57.28 165 GLU A C 1
ATOM 1320 O O . GLU A 1 165 ? 21.431 7.248 -4.861 1.00 57.28 165 GLU A O 1
ATOM 1325 N N . PRO A 1 166 ? 22.756 8.470 -3.509 1.00 53.78 166 PRO A N 1
ATOM 1326 C CA . PRO A 1 166 ? 22.367 9.721 -4.127 1.00 53.78 166 PRO A CA 1
ATOM 1327 C C . PRO A 1 166 ? 22.659 9.616 -5.622 1.00 53.78 166 PRO A C 1
ATOM 1329 O O . PRO A 1 166 ? 23.770 9.264 -6.014 1.00 53.78 166 PRO A O 1
ATOM 1332 N N . ILE A 1 167 ? 21.660 9.914 -6.457 1.00 61.25 167 ILE A N 1
ATOM 1333 C CA . ILE A 1 167 ? 21.861 10.044 -7.899 1.00 61.25 167 ILE A CA 1
ATOM 1334 C C . ILE A 1 167 ? 22.790 11.241 -8.081 1.00 61.25 167 ILE A C 1
ATOM 1336 O O . ILE A 1 167 ? 22.355 12.395 -8.129 1.00 61.25 167 ILE A O 1
ATOM 1340 N N . VAL A 1 168 ? 24.091 10.972 -8.132 1.00 60.31 168 VAL A N 1
ATOM 1341 C CA . VAL A 1 168 ? 25.080 11.972 -8.490 1.00 60.31 168 VAL A CA 1
ATOM 1342 C C . VAL A 1 168 ? 24.819 12.261 -9.958 1.00 60.31 168 VAL A C 1
ATOM 1344 O O . VAL A 1 168 ? 25.099 11.442 -10.830 1.00 60.31 168 VAL A O 1
ATOM 1347 N N . LYS A 1 169 ? 24.221 13.417 -10.255 1.00 55.47 169 LYS A N 1
ATOM 1348 C CA . LYS A 1 169 ? 24.266 13.938 -11.618 1.00 55.47 169 LYS A CA 1
ATOM 1349 C C . LYS A 1 169 ? 25.744 14.122 -11.937 1.00 55.47 169 LYS A C 1
ATOM 1351 O O . LYS A 1 169 ? 26.354 15.070 -11.447 1.00 55.47 169 LYS A O 1
ATOM 1356 N N . CYS A 1 170 ? 26.316 13.238 -12.748 1.00 49.94 170 CYS A N 1
ATOM 1357 C CA . CYS A 1 170 ? 27.535 13.552 -13.474 1.00 49.94 170 CYS A CA 1
ATOM 1358 C C . CYS A 1 170 ? 27.177 14.692 -14.428 1.00 49.94 170 CYS A C 1
ATOM 1360 O O . CYS A 1 170 ? 26.732 14.478 -15.553 1.00 49.94 170 CYS A O 1
ATOM 1362 N N . ILE A 1 171 ? 27.285 15.925 -13.934 1.00 56.44 171 ILE A N 1
ATOM 1363 C CA . ILE A 1 171 ? 27.445 17.074 -14.807 1.00 56.44 171 ILE A CA 1
ATOM 1364 C C . ILE A 1 171 ? 28.807 16.839 -15.430 1.00 56.44 171 ILE A C 1
ATOM 1366 O O . ILE A 1 171 ? 29.831 16.943 -14.757 1.00 56.44 171 ILE A O 1
ATOM 1370 N N . ASP A 1 172 ? 28.806 16.432 -16.689 1.00 49.88 172 ASP A N 1
ATOM 1371 C CA . ASP A 1 172 ? 30.021 16.368 -17.470 1.00 49.88 172 ASP A CA 1
ATOM 1372 C C . ASP A 1 172 ? 30.526 17.811 -17.636 1.00 49.88 172 ASP A C 1
ATOM 1374 O O . ASP A 1 172 ? 30.053 18.574 -18.480 1.00 49.88 172 ASP A O 1
ATOM 1378 N N . ILE A 1 173 ? 31.421 18.234 -16.739 1.00 55.62 173 ILE A N 1
ATOM 1379 C CA . ILE A 1 173 ? 32.003 19.586 -16.711 1.00 55.62 173 ILE A CA 1
ATOM 1380 C C . ILE A 1 173 ? 32.948 19.800 -17.915 1.00 55.62 173 ILE A C 1
ATOM 1382 O O . ILE A 1 173 ? 33.419 20.911 -18.132 1.00 55.62 173 ILE A O 1
ATOM 1386 N N . SER A 1 174 ? 33.179 18.787 -18.761 1.00 54.75 174 SER A N 1
ATOM 1387 C CA . SER A 1 174 ? 34.117 18.891 -19.889 1.00 54.75 174 SER A CA 1
ATOM 1388 C C . SER A 1 174 ? 33.515 19.224 -21.255 1.00 54.75 174 SER A C 1
ATOM 1390 O O . SER A 1 174 ? 34.277 19.388 -22.204 1.00 54.75 174 SER A O 1
ATOM 1392 N N . VAL A 1 175 ? 32.196 19.397 -21.412 1.00 52.44 175 VAL A N 1
ATOM 1393 C CA . VAL A 1 175 ? 31.641 19.782 -22.729 1.00 52.44 175 VAL A CA 1
ATOM 1394 C C . VAL A 1 175 ? 30.596 20.878 -22.622 1.00 52.44 175 VAL A C 1
ATOM 1396 O O . VAL A 1 175 ? 29.431 20.719 -22.980 1.00 52.44 175 VAL A O 1
ATOM 1399 N N . LYS A 1 176 ? 31.043 22.021 -22.119 1.00 45.09 176 LYS A N 1
ATOM 1400 C CA . LYS A 1 176 ? 30.802 23.337 -22.713 1.00 45.09 176 LYS A CA 1
ATOM 1401 C C . LYS A 1 176 ? 31.443 24.333 -21.766 1.00 45.09 176 LYS A C 1
ATOM 1403 O O . LYS A 1 176 ? 30.910 24.611 -20.693 1.00 45.09 176 LYS A O 1
ATOM 1408 N N . GLU A 1 177 ? 32.513 24.962 -22.228 1.00 50.19 177 GLU A N 1
ATOM 1409 C CA . GLU A 1 177 ? 32.643 26.401 -22.046 1.00 50.19 177 GLU A CA 1
ATOM 1410 C C . GLU A 1 177 ? 31.346 27.029 -22.580 1.00 50.19 177 GLU A C 1
ATOM 1412 O O . GLU A 1 177 ? 31.224 27.453 -23.729 1.00 50.19 177 GLU A O 1
ATOM 1417 N N . LEU A 1 178 ? 30.295 26.991 -21.758 1.00 46.25 178 LEU A N 1
ATOM 1418 C CA . LEU A 1 178 ? 29.151 27.849 -21.910 1.00 46.25 178 LEU A CA 1
ATOM 1419 C C . LEU A 1 178 ? 29.760 29.222 -21.724 1.00 46.25 178 LEU A C 1
ATOM 1421 O O . LEU A 1 178 ? 30.065 29.637 -20.608 1.00 46.25 178 LEU A O 1
ATOM 1425 N N . HIS A 1 179 ? 29.988 29.895 -22.843 1.00 50.62 179 HIS A N 1
ATOM 1426 C CA . HIS A 1 179 ? 30.103 31.331 -22.888 1.00 50.62 179 HIS A CA 1
ATOM 1427 C C . HIS A 1 179 ? 28.875 31.888 -22.165 1.00 50.62 179 HIS A C 1
ATOM 1429 O O . HIS A 1 179 ? 27.831 32.130 -22.771 1.00 50.62 179 HIS A O 1
ATOM 1435 N N . ILE A 1 180 ? 28.988 32.078 -20.850 1.00 51.47 180 ILE A N 1
ATOM 1436 C CA . ILE A 1 180 ? 28.077 32.893 -20.065 1.00 51.47 180 ILE A CA 1
ATOM 1437 C C . ILE A 1 180 ? 28.376 34.320 -20.519 1.00 51.47 180 ILE A C 1
ATOM 1439 O O . ILE A 1 180 ? 29.081 35.088 -19.864 1.00 51.47 180 ILE A O 1
ATOM 1443 N N . LYS A 1 181 ? 27.879 34.671 -21.708 1.00 48.19 181 LYS A N 1
ATOM 1444 C CA . LYS A 1 181 ? 27.712 36.060 -22.100 1.00 48.19 181 LYS A CA 1
ATOM 1445 C C . LYS A 1 181 ? 26.681 36.613 -21.132 1.00 48.19 181 LYS A C 1
ATOM 1447 O O . LYS A 1 181 ? 25.488 36.339 -21.243 1.00 48.19 181 LYS A O 1
ATOM 1452 N N . LYS A 1 182 ? 27.179 37.331 -20.124 1.00 47.06 182 LYS A N 1
ATOM 1453 C CA . LYS A 1 182 ? 26.365 38.126 -19.211 1.00 47.06 182 LYS A CA 1
ATOM 1454 C C . LYS A 1 182 ? 25.361 38.939 -20.029 1.00 47.06 182 LYS A C 1
ATOM 1456 O O . LYS A 1 182 ? 25.733 39.697 -20.919 1.00 47.06 182 LYS A O 1
ATOM 1461 N N . ASN A 1 183 ? 24.100 38.709 -19.696 1.00 49.81 183 ASN A N 1
ATOM 1462 C CA . ASN A 1 183 ? 22.890 39.412 -20.091 1.00 49.81 183 ASN A CA 1
ATOM 1463 C C . ASN A 1 183 ? 23.119 40.847 -20.597 1.00 49.81 183 ASN A C 1
ATOM 1465 O O . ASN A 1 183 ? 23.298 41.759 -19.797 1.00 49.81 183 ASN A O 1
ATOM 1469 N N . ASN A 1 184 ? 22.987 41.046 -21.910 1.00 51.03 184 ASN A N 1
ATOM 1470 C CA . ASN A 1 184 ? 22.546 42.312 -22.491 1.00 51.03 184 ASN A CA 1
ATOM 1471 C C . ASN A 1 184 ? 21.312 42.020 -23.356 1.00 51.03 184 ASN A C 1
ATOM 1473 O O . ASN A 1 184 ? 21.375 41.413 -24.424 1.00 51.03 184 ASN A O 1
ATOM 1477 N N . SER A 1 185 ? 20.154 42.418 -22.838 1.00 57.66 185 SER A N 1
ATOM 1478 C CA . SER A 1 185 ? 18.797 42.003 -23.215 1.00 57.66 185 SER A CA 1
ATOM 1479 C C . SER A 1 185 ? 18.261 42.559 -24.546 1.00 57.66 185 SER A C 1
ATOM 1481 O O . SER A 1 185 ? 17.049 42.627 -24.734 1.00 57.66 185 SER A O 1
ATOM 1483 N N . LYS A 1 186 ? 19.118 42.935 -25.504 1.00 56.06 186 LYS A N 1
ATOM 1484 C CA . LYS A 1 186 ? 18.671 43.435 -26.824 1.00 56.06 186 LYS A CA 1
ATOM 1485 C C . LYS A 1 186 ? 19.141 42.605 -28.021 1.00 56.06 186 LYS A C 1
ATOM 1487 O O . LYS A 1 186 ? 18.476 42.634 -29.054 1.00 56.06 186 LYS A O 1
ATOM 1492 N N . GLU A 1 187 ? 20.217 41.828 -27.901 1.00 55.06 187 GLU A N 1
ATOM 1493 C CA . GLU A 1 187 ? 20.746 41.052 -29.038 1.00 55.06 187 GLU A CA 1
ATOM 1494 C C . GLU A 1 187 ? 20.083 39.671 -29.186 1.00 55.06 187 GLU A C 1
ATOM 1496 O O . GLU A 1 187 ? 19.804 39.238 -30.306 1.00 55.06 187 GLU A O 1
ATOM 1501 N N . ASN A 1 188 ? 19.680 39.044 -28.076 1.00 53.59 188 ASN A N 1
ATOM 1502 C CA . ASN A 1 188 ? 19.118 37.683 -28.066 1.00 53.59 188 ASN A CA 1
ATOM 1503 C C . ASN A 1 188 ? 17.745 37.557 -28.759 1.00 53.59 188 ASN A C 1
ATOM 1505 O O . ASN A 1 188 ? 17.341 36.459 -29.134 1.00 53.59 188 ASN A O 1
ATOM 1509 N N . MET A 1 189 ? 17.023 38.661 -28.998 1.00 56.50 189 MET A N 1
ATOM 1510 C CA . MET A 1 189 ? 15.776 38.625 -29.781 1.00 56.50 189 MET A CA 1
ATOM 1511 C C . MET A 1 189 ? 16.002 38.401 -31.282 1.00 56.50 189 MET A C 1
ATOM 1513 O O . MET A 1 189 ? 15.032 38.149 -31.997 1.00 56.50 189 MET A O 1
ATOM 1517 N N . LY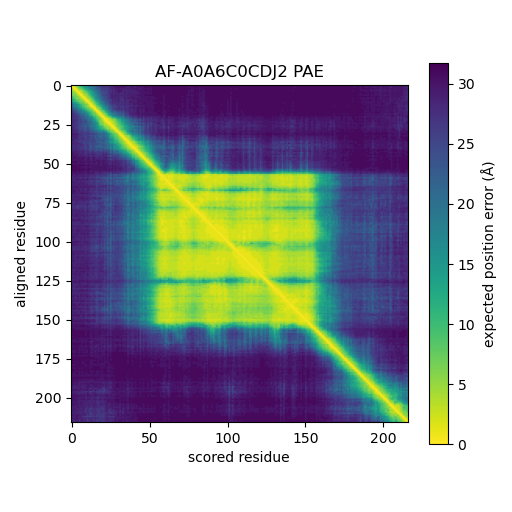S A 1 190 ? 17.232 38.534 -31.798 1.00 59.31 190 LYS A N 1
ATOM 1518 C CA . LYS A 1 190 ? 17.539 38.267 -33.215 1.00 59.31 190 LYS A CA 1
ATOM 1519 C C . LYS A 1 190 ? 17.957 36.818 -33.463 1.00 59.31 190 LYS A C 1
ATOM 1521 O O . LYS A 1 190 ? 17.733 36.324 -34.562 1.00 59.31 190 LYS A O 1
ATOM 1526 N N . GLU A 1 191 ? 18.503 36.146 -32.456 1.00 61.66 191 GLU A N 1
ATOM 1527 C CA . GLU A 1 191 ? 19.103 34.813 -32.595 1.00 61.66 191 GLU A CA 1
ATOM 1528 C C . GLU A 1 191 ? 18.056 33.689 -32.708 1.00 61.66 191 GLU A C 1
ATOM 1530 O O . GLU A 1 191 ? 18.283 32.697 -33.391 1.00 61.66 191 GLU A O 1
ATOM 1535 N N . PHE A 1 192 ? 16.858 33.888 -32.144 1.00 59.84 192 PHE A N 1
ATOM 1536 C CA . PHE A 1 192 ? 15.745 32.928 -32.212 1.00 59.84 192 PHE A CA 1
ATOM 1537 C C . PHE A 1 192 ? 14.651 33.301 -33.225 1.00 59.84 192 PHE A C 1
ATOM 1539 O O . PHE A 1 192 ? 13.535 32.779 -33.166 1.00 59.84 192 PHE A O 1
ATOM 1546 N N . LYS A 1 193 ? 14.928 34.209 -34.171 1.00 65.00 193 LYS A N 1
ATOM 1547 C CA . LYS A 1 193 ? 13.962 34.520 -35.234 1.00 65.00 193 LYS A CA 1
ATOM 1548 C C . LYS A 1 193 ? 13.980 33.423 -36.292 1.00 65.00 193 LYS A C 1
ATOM 1550 O O . LYS A 1 193 ? 14.904 33.332 -37.095 1.00 65.00 193 LYS A O 1
ATOM 1555 N N . LEU A 1 194 ? 12.913 32.628 -36.323 1.00 67.12 194 LEU A N 1
ATOM 1556 C CA . LEU A 1 194 ? 12.624 31.715 -37.425 1.00 67.12 194 LEU A CA 1
ATOM 1557 C C . LEU A 1 194 ? 12.464 32.533 -38.715 1.00 67.12 194 LEU A C 1
ATOM 1559 O O . LEU A 1 194 ? 11.483 33.259 -38.877 1.00 67.12 194 LEU A O 1
ATOM 1563 N N . TYR A 1 195 ? 13.426 32.436 -39.633 1.00 67.44 195 TYR A N 1
ATOM 1564 C CA . TYR A 1 195 ? 13.303 33.018 -40.967 1.00 67.44 195 TYR A CA 1
ATOM 1565 C C . TYR A 1 195 ? 12.893 31.943 -41.973 1.00 67.44 195 TYR A C 1
ATOM 1567 O O . TYR A 1 195 ? 13.363 30.805 -41.946 1.00 67.44 195 TYR A O 1
ATOM 1575 N N . ARG A 1 196 ? 12.004 32.309 -42.896 1.00 66.19 196 ARG A N 1
ATOM 1576 C CA . ARG A 1 196 ? 11.651 31.462 -44.038 1.00 66.19 196 ARG A CA 1
ATOM 1577 C C . ARG A 1 196 ? 12.664 31.735 -45.151 1.00 66.19 196 ARG A C 1
ATOM 1579 O O . ARG A 1 196 ? 12.804 32.883 -45.555 1.00 66.19 196 ARG A O 1
ATOM 1586 N N . LYS A 1 197 ? 13.358 30.703 -45.657 1.00 68.75 197 LYS A N 1
ATOM 1587 C CA . LYS A 1 197 ? 14.354 30.841 -46.748 1.00 68.75 197 LYS A CA 1
ATOM 1588 C C . LYS A 1 197 ? 13.778 31.498 -48.008 1.00 68.75 197 LYS A C 1
ATOM 1590 O O . LYS A 1 197 ? 14.465 32.270 -48.660 1.00 68.75 197 LYS A O 1
ATOM 1595 N N . ASN A 1 198 ? 12.509 31.225 -48.308 1.00 70.62 198 ASN A N 1
ATOM 1596 C CA . ASN A 1 198 ? 11.816 31.797 -49.456 1.00 70.62 198 ASN A CA 1
ATOM 1597 C C . ASN A 1 198 ? 10.812 32.839 -48.961 1.00 70.62 198 ASN A C 1
ATOM 1599 O O . ASN A 1 198 ? 9.902 32.513 -48.189 1.00 70.62 198 ASN A O 1
ATOM 1603 N N . LYS A 1 199 ? 10.973 34.088 -49.409 1.00 69.50 199 LYS A N 1
ATOM 1604 C CA . LYS A 1 199 ? 9.992 35.150 -49.174 1.00 69.50 199 LYS A CA 1
ATOM 1605 C C . LYS A 1 199 ? 8.688 34.727 -49.853 1.00 69.50 199 LYS A C 1
ATOM 1607 O O . LYS A 1 199 ? 8.691 34.412 -51.040 1.00 69.50 199 LYS A O 1
ATOM 1612 N N . LYS A 1 200 ? 7.584 34.666 -49.103 1.00 63.94 200 LYS A N 1
ATOM 1613 C CA . LYS A 1 200 ? 6.262 34.419 -49.690 1.00 63.94 200 LYS A CA 1
ATOM 1614 C C . LYS A 1 200 ? 5.990 35.603 -50.624 1.00 63.94 200 LYS A C 1
ATOM 1616 O O . LYS A 1 200 ? 5.926 36.736 -50.151 1.00 63.94 200 LYS A O 1
ATOM 1621 N N . VAL A 1 201 ? 5.924 35.360 -51.930 1.00 64.38 201 VAL A N 1
ATOM 1622 C CA . VAL A 1 201 ? 5.414 36.355 -52.877 1.00 64.38 201 VAL A CA 1
ATOM 1623 C C . VAL A 1 201 ? 3.936 36.475 -52.540 1.00 64.38 201 VAL A C 1
ATOM 1625 O O . VAL A 1 201 ? 3.185 35.518 -52.706 1.00 64.38 201 VAL A O 1
ATOM 1628 N N . ASN A 1 202 ? 3.552 37.580 -51.908 1.00 62.22 202 ASN A N 1
ATOM 1629 C CA . ASN A 1 202 ? 2.172 37.801 -51.514 1.00 62.22 202 ASN A CA 1
ATOM 1630 C C . ASN A 1 202 ? 1.418 38.214 -52.780 1.00 62.22 202 ASN A C 1
ATOM 1632 O O . ASN A 1 202 ? 1.402 39.387 -53.125 1.00 62.22 202 ASN A O 1
ATOM 1636 N N . THR A 1 203 ? 0.896 37.244 -53.528 1.00 58.84 203 THR A N 1
ATOM 1637 C CA . THR A 1 203 ? 0.056 37.519 -54.706 1.00 58.84 203 THR A CA 1
ATOM 1638 C C . THR A 1 203 ? -1.400 37.761 -54.335 1.00 58.84 203 THR A C 1
ATOM 1640 O O . THR A 1 203 ? -2.192 38.081 -55.206 1.00 58.84 203 THR A O 1
ATOM 1643 N N . ASN A 1 204 ? -1.767 37.575 -53.065 1.00 64.38 204 ASN A N 1
ATOM 1644 C CA . ASN A 1 204 ? -3.147 37.677 -52.622 1.00 64.38 204 ASN A CA 1
ATOM 1645 C C . ASN A 1 204 ? -3.184 38.652 -51.450 1.00 64.38 204 ASN A C 1
ATOM 1647 O O . ASN A 1 204 ? -2.998 38.254 -50.294 1.00 64.38 204 ASN A O 1
ATOM 1651 N N . ASP A 1 205 ? -3.365 39.931 -51.768 1.00 65.62 205 ASP A N 1
ATOM 1652 C CA . ASP A 1 205 ? -3.764 40.904 -50.766 1.00 65.62 205 ASP A CA 1
ATOM 1653 C C . ASP A 1 205 ? -5.192 40.570 -50.321 1.00 65.62 205 ASP A C 1
ATOM 1655 O O . ASP A 1 205 ? -6.071 40.281 -51.140 1.00 65.62 205 ASP A O 1
ATOM 1659 N N . ILE A 1 206 ? -5.420 40.518 -49.010 1.00 64.75 206 ILE A N 1
ATOM 1660 C CA . ILE A 1 206 ? -6.689 40.014 -48.468 1.00 64.75 206 ILE A CA 1
ATOM 1661 C C . ILE A 1 206 ? -7.832 40.946 -48.883 1.00 64.75 206 ILE A C 1
ATOM 1663 O O . ILE A 1 206 ? -8.904 40.459 -49.238 1.00 64.75 206 ILE A O 1
ATOM 1667 N N . TYR A 1 207 ? -7.569 42.254 -48.941 1.00 65.19 207 TYR A N 1
ATOM 1668 C CA . TYR A 1 207 ? -8.518 43.275 -49.390 1.00 65.19 207 TYR A CA 1
ATOM 1669 C C . TYR A 1 207 ? -8.998 43.041 -50.827 1.00 65.19 207 TYR A C 1
ATOM 1671 O O . TYR A 1 207 ? -10.194 43.127 -51.097 1.00 65.19 207 TYR A O 1
ATOM 1679 N N . GLU A 1 208 ? -8.088 42.645 -51.718 1.00 62.34 208 GLU A N 1
ATOM 1680 C CA . GLU A 1 208 ? -8.384 42.360 -53.125 1.00 62.34 208 GLU A CA 1
ATOM 1681 C C . GLU A 1 208 ? -9.113 41.015 -53.279 1.00 62.34 208 GLU A C 1
ATOM 1683 O O . GLU A 1 208 ? -10.102 40.913 -54.001 1.00 62.34 208 GLU A O 1
ATOM 1688 N N . SER A 1 209 ? -8.707 39.990 -52.518 1.00 65.75 209 SER A N 1
ATOM 1689 C CA . SER A 1 209 ? -9.373 38.676 -52.536 1.00 65.75 209 SER A CA 1
ATOM 1690 C C . SER A 1 209 ? -10.779 38.679 -51.924 1.00 65.75 209 SER A C 1
ATOM 1692 O O . SER A 1 209 ? -11.605 37.837 -52.276 1.00 65.75 209 SER A O 1
ATOM 1694 N N . MET A 1 210 ? -11.051 39.610 -51.005 1.00 66.88 210 MET A N 1
ATOM 1695 C CA . MET 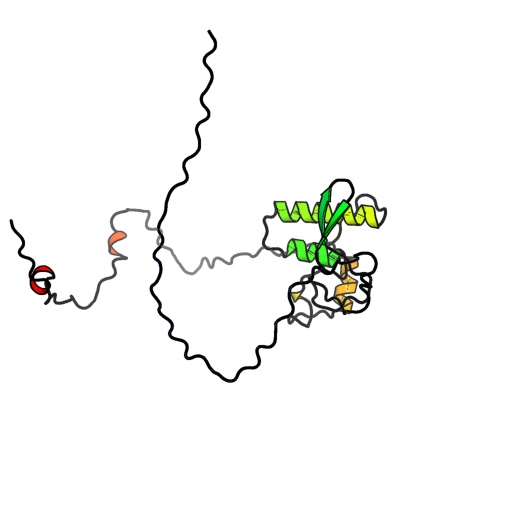A 1 210 ? -12.337 39.738 -50.315 1.00 66.88 210 MET A CA 1
ATOM 1696 C C . MET A 1 210 ? -13.186 40.898 -50.848 1.00 66.88 210 MET A C 1
ATOM 1698 O O . MET A 1 210 ? -14.286 41.111 -50.341 1.00 66.88 210 MET A O 1
ATOM 1702 N N . ASN A 1 211 ? -12.710 41.610 -51.879 1.00 64.12 211 ASN A N 1
ATOM 1703 C CA . ASN A 1 211 ? -13.390 42.747 -52.505 1.00 64.12 211 ASN A CA 1
ATOM 1704 C C . ASN A 1 211 ? -13.820 43.822 -51.486 1.00 64.12 211 ASN A C 1
ATOM 1706 O O . ASN A 1 211 ? -14.913 44.386 -51.560 1.00 64.12 211 ASN A O 1
ATOM 1710 N N . LEU A 1 212 ? -12.969 44.067 -50.490 1.00 68.94 212 LEU A N 1
ATOM 1711 C CA . LEU A 1 212 ? -13.231 45.038 -49.437 1.00 68.94 212 LEU A CA 1
ATOM 1712 C C . LEU A 1 212 ? -12.603 46.368 -49.843 1.00 68.94 212 LEU A C 1
ATOM 1714 O O . LEU A 1 212 ? -11.381 46.487 -49.906 1.00 68.94 212 LEU A O 1
ATOM 1718 N N . VAL A 1 213 ? -13.446 47.361 -50.121 1.00 69.25 213 VAL A N 1
ATOM 1719 C CA . VAL A 1 213 ? -12.999 48.738 -50.342 1.00 69.25 213 VAL A CA 1
ATOM 1720 C C . VAL A 1 213 ? -12.565 49.303 -48.994 1.00 69.25 213 VAL A C 1
ATOM 1722 O O . VAL A 1 213 ? -13.363 49.390 -48.064 1.00 69.25 213 VAL A O 1
ATOM 1725 N N . SER A 1 214 ? -11.290 49.656 -48.873 1.00 59.78 214 SER A N 1
ATOM 1726 C CA . SER A 1 214 ? -10.817 50.492 -47.776 1.00 59.78 214 SER A CA 1
ATOM 1727 C C . SER A 1 214 ? -11.273 51.924 -48.046 1.00 59.78 214 SER A C 1
ATOM 1729 O O . SER A 1 214 ? -10.741 52.572 -48.945 1.00 59.78 214 SER A O 1
ATOM 1731 N N . GLU A 1 215 ? -12.282 52.393 -47.317 1.00 56.19 215 GLU A N 1
ATOM 1732 C CA . GLU A 1 215 ? -12.590 53.823 -47.242 1.00 56.19 215 GLU A CA 1
ATOM 1733 C C . GLU A 1 215 ? -11.505 54.511 -46.394 1.00 56.19 215 GLU A C 1
ATOM 1735 O O . GLU A 1 215 ? -11.130 53.995 -45.337 1.00 56.19 215 GLU A O 1
ATOM 1740 N N . GLU A 1 216 ? -10.958 55.617 -46.910 1.00 49.47 216 GLU A N 1
ATOM 1741 C CA . GLU A 1 216 ? -9.968 56.480 -46.239 1.00 49.47 216 GLU A CA 1
ATOM 1742 C C . GLU A 1 216 ? -10.576 57.295 -45.090 1.00 49.47 216 GLU A C 1
ATOM 1744 O O . GLU A 1 216 ? -11.715 57.798 -45.244 1.00 49.47 216 GLU A O 1
#

=== Feature glossary ===
A reading guide for the features in this record.

Start from the sequence.

  · Sequence gives the chain of amino acids in standard one-letter code (A=alanine, C=cysteine, …, Y=tyrosine), read N→C. It is the only feature that is directly encoded by the gene; all structural features are derived from the folded form of this sequence.

Fold it, and you get atomic coordinates and the backbone conformation that goes with them.

  · Structure coordinates are given as an mmCIF _atom_site loop: one row per atom with element, residue name, chain id, sequence number, and x/y/z position in Å. Only the four main-chain atoms per residue are included here; side chains are omitted to keep the record compact.

  · Backbone dihedral angles. Every residue except chain termini has a φ (preceding-C → N → Cα → C) and a ψ (N → Cα → C → next-N). They are reported in degrees following the IUPAC sign convention. Secondary structure is essentially a statement about which (φ, ψ) basin each residue occupies.

  · Eight-state secondary structure (DSSP): H is the canonical α-helix, G the tighter 3₁₀-helix, I the wider π-helix; E/B are β-structure, T and S are turns and bends, and '-' is everything else. DSSP derives these from the pattern of main-chain N–H···O=C hydrogen bonds, not from the sequence.

  · SS3 is a coarse helix/strand/coil call (letters a/b/c) made by the P-SEA algorithm from inter-Cα distances and dihedrals. It is less detailed than DSSP but needs only Cα positions.

Summarize the fold with a handful of shape descriptors and a per-residue structural alphabet.

  · Radius of gyration (Rg) is the root-mean-square distance of Cα atoms from their centroid — a single number for overall size and compactness. A globular domain of N residues has Rg ≈ 2.2·N^0.38 Å; an extended or disordered chain has a much larger Rg. The Cα contact count is the number of residue pairs whose Cα atoms are within 8 Å and are more than four positions apart in sequence — a standard proxy for tertiary packing density. The bounding box is the smallest axis-aligned box enclosing all Cα atoms.

  · 3Di is Foldseek's structural alphabet. Each residue is assigned one of twenty discrete states based on how its Cα sits relative to its spatial (not sequential) neighbors. Aligning 3Di strings finds structural homologs roughly as well as full 3D superposition, but orders of magnitude faster.

  · Solvent-accessible surface area (SASA) is the area in Å² traced out by the centre of a 1.4 Å probe sphere (a water molecule) rolled over the protein's van der Waals surface (Shrake–Rupley / Lee–Richards construction). Buried residues have near-zero SASA; fully exposed residues can exceed 200 Å². The total SASA scales roughly with the number of surface residues.

Ask how reliable the model is.

  · For AlphaFold models, the B-factor field carries pLDDT — the model's own estimate of local accuracy on a 0–100 scale. Regions with pLDDT<50 should be treated as essentially unmodeled; they often correspond to intrinsically disordered segments.

  · For experimental (PDB) structures, the B-factor (temperature factor) quantifies the positional spread of each atom in the crystal — a combination of thermal vibration and static disorder — in units of Å². High B-factors mark flexible loops or poorly resolved regions; low B-factors mark the rigid, well-ordered core.

  · Predicted Aligned Error (PAE) is an AlphaFold confidence matrix: entry (i, j) is the expected error in the position of residue j, in ångströms, when the prediction is superimposed on the true structure at residue i. Low PAE within a block of residues means that block is internally rigid and well-predicted; high PAE between two blocks means their relative placement is uncertain even if each block individually is confident.

Place it in context: what it resembles, what it is annotated as, and how it looks.

  · Structural nearest neighbors (via Foldseek easy-search vs the PDB). Reported per hit: target PDB id, E-value, and alignment TM-score. A TM-score above ~0.5 is the conventional threshold for 'same fold'.

  · Functional annotations link the protein to curated databases. InterPro entries identify conserved domains and families by matching the sequence against member-database signatures (Pfam, PROSITE, CDD, …). Gene Ontology (GO) terms describe molecular function, biological process, and cellular component in a controlled vocabulary. CATH places the structure in a hierarchical fold classification (Class/Architecture/Topology/Homologous-superfamily). The organism is the source species.

  · The contact map is a binary N×N matrix image: pixel (i, j) is dark where Cα_i and Cα_j are within 8 Å and |i−j|>4. Because the |i−j|>4 filter removes local helical contacts, off-diagonal stripes parallel to the main diagonal indicate parallel β-sheets; stripes perpendicular to it indicate antiparallel β-sheets. The Ramachandran plot scatters every residue's (φ, ψ) pair against the sterically allowed regions. The PAE heatmap renders the predicted-aligned-error matrix.

  · Six rendered views show the 3D structure from the faces of a cube — i.e. along ±x, ±y, ±z. Rendering representation is drawn randomly per protein from cartoon (secondary-structure ribbons), sticks (backbone bonds), or molecular surface; coloring is either N→C rainbow (blue at the N-terminus through red at the C-terminus) or one color per chain.